Protein AF-A0A2G5WGF7-F1 (afdb_monomer)

Structure (mmCIF, N/CA/C/O backbone):
data_AF-A0A2G5WGF7-F1
#
_entry.id   AF-A0A2G5WGF7-F1
#
loop_
_atom_site.group_PDB
_atom_site.id
_atom_site.type_symbol
_atom_site.label_atom_id
_atom_site.label_alt_id
_atom_site.label_comp_id
_atom_site.label_asym_id
_atom_site.label_entity_id
_atom_site.label_seq_id
_atom_site.pdbx_PDB_ins_code
_atom_site.Cartn_x
_atom_site.Cartn_y
_atom_site.Cartn_z
_atom_site.occupancy
_atom_site.B_iso_or_equiv
_atom_site.auth_seq_id
_atom_site.auth_comp_id
_atom_site.auth_asym_id
_atom_site.auth_atom_id
_atom_site.pdbx_PDB_model_num
ATOM 1 N N . MET A 1 1 ? 39.981 1.009 -89.242 1.00 52.66 1 MET A N 1
ATOM 2 C CA . MET A 1 1 ? 40.708 2.135 -89.862 1.00 52.66 1 MET A CA 1
ATOM 3 C C . MET A 1 1 ? 40.370 2.122 -91.343 1.00 52.66 1 MET A C 1
ATOM 5 O O . MET A 1 1 ? 40.591 1.100 -91.981 1.00 52.66 1 MET A O 1
ATOM 9 N N . ASP A 1 2 ? 39.717 3.169 -91.848 1.00 55.53 2 ASP A N 1
ATOM 10 C CA . ASP A 1 2 ? 39.151 3.182 -93.203 1.00 55.53 2 ASP A CA 1
ATOM 11 C C . ASP A 1 2 ? 40.228 3.125 -94.291 1.00 55.53 2 ASP A C 1
ATOM 13 O O . ASP A 1 2 ? 41.246 3.813 -94.205 1.00 55.53 2 ASP A O 1
ATOM 17 N N . LYS A 1 3 ? 39.977 2.358 -95.364 1.00 57.62 3 LYS A N 1
ATOM 18 C CA . LYS A 1 3 ? 40.900 2.225 -96.513 1.00 57.62 3 LYS A CA 1
ATOM 19 C C . LYS A 1 3 ? 41.267 3.578 -97.136 1.00 57.62 3 LYS A C 1
ATOM 21 O O . LYS A 1 3 ? 42.377 3.738 -97.632 1.00 57.62 3 LYS A O 1
ATOM 26 N N . LYS A 1 4 ? 40.361 4.561 -97.062 1.00 59.62 4 LYS A N 1
ATOM 27 C CA . LYS A 1 4 ? 40.617 5.941 -97.498 1.00 59.62 4 LYS A CA 1
ATOM 28 C C . LYS A 1 4 ? 41.664 6.633 -96.626 1.00 59.62 4 LYS A C 1
ATOM 30 O O . LYS A 1 4 ? 42.581 7.219 -97.175 1.00 59.62 4 LYS A O 1
ATOM 35 N N . VAL A 1 5 ? 41.585 6.496 -95.301 1.00 65.19 5 VAL A N 1
ATOM 36 C CA . VAL A 1 5 ? 42.538 7.106 -94.355 1.00 65.19 5 VAL A CA 1
ATOM 37 C C . VAL A 1 5 ? 43.936 6.515 -94.530 1.00 65.19 5 VAL A C 1
ATOM 39 O O . VAL A 1 5 ? 44.919 7.250 -94.536 1.00 65.19 5 VAL A O 1
ATOM 42 N N . LEU A 1 6 ? 44.029 5.199 -94.751 1.00 62.75 6 LEU A N 1
ATOM 43 C CA . LEU A 1 6 ? 45.307 4.536 -95.016 1.00 62.75 6 LEU A CA 1
ATOM 44 C C . LEU A 1 6 ? 45.936 5.011 -96.339 1.00 62.75 6 LEU A C 1
ATOM 46 O O . LEU A 1 6 ? 47.138 5.260 -96.392 1.00 62.75 6 LEU A O 1
ATOM 50 N N . GLY A 1 7 ? 45.112 5.187 -97.380 1.00 70.31 7 GLY A N 1
ATOM 51 C CA . GLY A 1 7 ? 45.536 5.726 -98.673 1.00 70.31 7 GLY A CA 1
ATOM 52 C C . GLY A 1 7 ? 46.084 7.148 -98.562 1.00 70.31 7 GLY A C 1
ATOM 53 O O . GLY A 1 7 ? 47.185 7.402 -99.041 1.00 70.31 7 GLY A O 1
ATOM 54 N N . THR A 1 8 ? 45.378 8.045 -97.862 1.00 70.38 8 THR A N 1
ATOM 55 C CA . THR A 1 8 ? 45.825 9.435 -97.687 1.00 70.38 8 THR A CA 1
ATOM 56 C C . THR A 1 8 ? 47.131 9.515 -96.901 1.00 70.38 8 THR A C 1
ATOM 58 O O . THR A 1 8 ? 48.034 10.236 -97.312 1.00 70.38 8 THR A O 1
ATOM 61 N N . ILE A 1 9 ? 47.274 8.738 -95.818 1.00 71.81 9 ILE A N 1
ATOM 62 C CA . ILE A 1 9 ? 48.508 8.691 -95.013 1.00 71.81 9 ILE A CA 1
ATOM 63 C C . ILE A 1 9 ? 49.696 8.226 -95.863 1.00 71.81 9 ILE A C 1
ATOM 65 O O . ILE A 1 9 ? 50.773 8.811 -95.770 1.00 71.81 9 ILE A O 1
ATOM 69 N N . PHE A 1 10 ? 49.499 7.225 -96.727 1.00 74.75 10 PHE A N 1
ATOM 70 C CA . PHE A 1 10 ? 50.558 6.717 -97.596 1.00 74.75 10 PHE A CA 1
ATOM 71 C C . PHE A 1 10 ? 51.001 7.748 -98.643 1.00 74.75 10 PHE A C 1
ATOM 73 O O . PHE A 1 10 ? 52.198 7.983 -98.790 1.00 74.75 10 PHE A O 1
ATOM 80 N N . THR A 1 11 ? 50.067 8.428 -99.321 1.00 73.12 11 THR A N 1
ATOM 81 C CA . THR A 1 11 ? 50.409 9.520 -100.255 1.00 73.12 11 THR A CA 1
ATOM 82 C C . THR A 1 11 ? 51.098 10.689 -99.560 1.00 73.12 11 THR A C 1
ATOM 84 O O . THR A 1 11 ? 52.073 11.217 -100.086 1.00 73.12 11 THR A O 1
ATOM 87 N N . THR A 1 12 ? 50.640 11.075 -98.368 1.00 72.69 12 THR A N 1
ATOM 88 C CA . THR A 1 12 ? 51.243 12.175 -97.609 1.00 72.69 12 THR A CA 1
ATOM 89 C C . THR A 1 12 ? 52.655 11.817 -97.149 1.00 72.69 12 THR A C 1
ATOM 91 O O . THR A 1 12 ? 53.553 12.641 -97.287 1.00 72.69 12 THR A O 1
ATOM 94 N N . ALA A 1 13 ? 52.884 10.583 -96.683 1.00 72.19 13 ALA A N 1
ATOM 95 C CA . ALA A 1 13 ? 54.214 10.094 -96.325 1.00 72.19 13 ALA A CA 1
ATOM 96 C C . ALA A 1 13 ? 55.146 10.017 -97.543 1.00 72.19 13 ALA A C 1
ATOM 98 O O . ALA A 1 13 ? 56.288 10.459 -97.460 1.00 72.19 13 ALA A O 1
ATOM 99 N N . LEU A 1 14 ? 54.653 9.525 -98.686 1.00 73.94 14 LEU A N 1
ATOM 100 C CA . LEU A 1 14 ? 55.427 9.460 -99.925 1.00 73.94 14 LEU A CA 1
ATOM 101 C C . LEU A 1 14 ? 55.909 10.857 -100.333 1.00 73.94 14 LEU A C 1
ATOM 103 O O . LEU A 1 14 ? 57.105 11.052 -100.511 1.00 73.94 14 LEU A O 1
ATOM 107 N N . VAL A 1 15 ? 55.002 11.839 -100.383 1.00 74.25 15 VAL A N 1
ATOM 108 C CA . VAL A 1 15 ? 55.334 13.231 -100.719 1.00 74.25 15 VAL A CA 1
ATOM 109 C C . VAL A 1 15 ? 56.332 13.817 -99.716 1.00 74.25 15 VAL A C 1
ATOM 111 O O . VAL A 1 15 ? 57.327 14.403 -100.134 1.00 74.25 15 VAL A O 1
ATOM 114 N N . LEU A 1 16 ? 56.126 13.612 -98.411 1.00 70.69 16 LEU A N 1
ATOM 115 C CA . LEU A 1 16 ? 57.014 14.109 -97.351 1.00 70.69 16 LEU A CA 1
ATOM 116 C C . LEU A 1 16 ? 58.434 13.529 -97.403 1.00 70.69 16 LEU A C 1
ATOM 118 O O . LEU A 1 16 ? 59.368 14.217 -97.005 1.00 70.69 16 LEU A O 1
ATOM 122 N N . PHE A 1 17 ? 58.612 12.302 -97.898 1.00 69.88 17 PHE A N 1
ATOM 123 C CA . PHE A 1 17 ? 59.935 11.690 -98.057 1.00 69.88 17 PHE A CA 1
ATOM 124 C C . PHE A 1 17 ? 60.578 11.996 -99.417 1.00 69.88 17 PHE A C 1
ATOM 126 O O . PHE A 1 17 ? 61.794 12.173 -99.490 1.00 69.88 17 PHE A O 1
ATOM 133 N N . THR A 1 18 ? 59.797 12.101 -100.497 1.00 72.31 18 THR A N 1
ATOM 134 C CA . THR A 1 18 ? 60.344 12.335 -101.844 1.00 72.31 18 THR A CA 1
ATOM 135 C C . THR A 1 18 ? 60.671 13.801 -102.116 1.00 72.31 18 THR A C 1
ATOM 137 O O . THR A 1 18 ? 61.655 14.080 -102.798 1.00 72.31 18 THR A O 1
ATOM 140 N N . LEU A 1 19 ? 59.888 14.754 -101.587 1.00 71.25 19 LEU A N 1
ATOM 141 C CA . LEU A 1 19 ? 60.109 16.184 -101.851 1.00 71.25 19 LEU A CA 1
ATOM 142 C C . LEU A 1 19 ? 61.472 16.685 -101.332 1.00 71.25 19 LEU A C 1
ATOM 144 O O . LEU A 1 19 ? 62.168 17.360 -102.090 1.00 71.25 19 LEU A O 1
ATOM 148 N N . PRO A 1 20 ? 61.903 16.353 -100.095 1.00 67.88 20 PRO A N 1
ATOM 149 C CA . PRO A 1 20 ? 63.200 16.787 -99.578 1.00 67.88 20 PRO A CA 1
ATOM 150 C C . PRO A 1 20 ? 64.381 16.181 -100.341 1.00 67.88 20 PRO A C 1
ATOM 152 O O . PRO A 1 20 ? 65.375 16.869 -100.553 1.00 67.88 20 PRO A O 1
ATOM 155 N N . ALA A 1 21 ? 64.261 14.932 -100.804 1.00 69.62 21 ALA A N 1
ATOM 156 C CA . ALA A 1 21 ? 65.291 14.277 -101.611 1.00 69.62 21 ALA A CA 1
ATOM 157 C C . ALA A 1 21 ? 65.465 14.967 -102.974 1.00 69.62 21 ALA A C 1
ATOM 159 O O . ALA A 1 21 ? 66.586 15.259 -103.386 1.00 69.62 21 ALA A O 1
ATOM 160 N N . ILE A 1 22 ? 64.357 15.306 -103.641 1.00 72.31 22 ILE A N 1
ATOM 161 C CA . ILE A 1 22 ? 64.379 16.044 -104.912 1.00 72.31 22 ILE A CA 1
ATOM 162 C C . ILE A 1 22 ? 64.933 17.460 -104.703 1.00 72.31 22 ILE A C 1
ATOM 164 O O . ILE A 1 22 ? 65.790 17.902 -105.464 1.00 72.31 22 ILE A O 1
ATOM 168 N N . LEU A 1 23 ? 64.502 18.162 -103.649 1.00 66.81 23 LEU A N 1
ATOM 169 C CA . LEU A 1 23 ? 65.010 19.497 -103.320 1.00 66.81 23 LEU A CA 1
ATOM 170 C C . LEU A 1 23 ? 66.502 19.486 -102.960 1.00 66.81 23 LEU A C 1
ATOM 172 O O . LEU A 1 23 ? 67.216 20.401 -103.353 1.00 66.81 23 LEU A O 1
ATOM 176 N N . SER A 1 24 ? 66.991 18.451 -102.271 1.00 66.25 24 SER A N 1
ATOM 177 C CA . SER A 1 24 ? 68.416 18.288 -101.960 1.00 66.25 24 SER A CA 1
ATOM 178 C C . SER A 1 24 ? 69.263 18.142 -103.227 1.00 66.25 24 SER A C 1
ATOM 180 O O . SER A 1 24 ? 70.311 18.776 -103.326 1.00 66.25 24 SER A O 1
ATOM 182 N N . ILE A 1 25 ? 68.778 17.393 -104.223 1.00 69.62 25 ILE A N 1
ATOM 183 C CA . ILE A 1 25 ? 69.435 17.275 -105.532 1.00 69.62 25 ILE A CA 1
ATOM 184 C C . ILE A 1 25 ? 69.417 18.625 -106.263 1.00 69.62 25 ILE A C 1
ATOM 186 O O . ILE A 1 25 ? 70.445 19.075 -106.763 1.00 69.62 25 ILE A O 1
ATOM 190 N N . VAL A 1 26 ? 68.280 19.325 -106.282 1.00 68.94 26 VAL A N 1
ATOM 191 C CA . VAL A 1 26 ? 68.158 20.633 -106.954 1.00 68.94 26 VAL A CA 1
ATOM 192 C C . VAL A 1 26 ? 69.048 21.705 -106.305 1.00 68.94 26 VAL A C 1
ATOM 194 O O . VAL A 1 26 ? 69.608 22.539 -107.012 1.00 68.94 26 VAL A O 1
ATOM 197 N N . MET A 1 27 ? 69.250 21.654 -104.986 1.00 63.12 27 MET A N 1
ATOM 198 C CA . MET A 1 27 ? 70.129 22.574 -104.246 1.00 63.12 27 MET A CA 1
ATOM 199 C C . MET A 1 27 ? 71.624 22.385 -104.553 1.00 63.12 27 MET A C 1
ATOM 201 O O . MET A 1 27 ? 72.410 23.280 -104.257 1.00 63.12 27 MET A O 1
ATOM 205 N N . THR A 1 28 ? 72.033 21.265 -105.166 1.00 64.12 28 THR A N 1
ATOM 206 C CA . THR A 1 28 ? 73.423 21.069 -105.634 1.00 64.12 28 THR A CA 1
ATOM 207 C C . THR A 1 28 ? 73.716 21.697 -107.003 1.00 64.12 28 THR A C 1
ATOM 209 O O . THR A 1 28 ? 74.852 21.647 -107.470 1.00 64.12 28 THR A O 1
ATOM 212 N N . ILE A 1 29 ? 72.720 22.319 -107.648 1.00 69.31 29 ILE A N 1
ATOM 213 C CA . ILE A 1 29 ? 72.879 23.028 -108.924 1.00 69.31 29 ILE A CA 1
ATOM 214 C C . ILE A 1 29 ? 73.366 24.465 -108.657 1.00 69.31 29 ILE A C 1
ATOM 216 O O . ILE A 1 29 ? 72.771 25.196 -107.866 1.00 69.31 29 ILE A O 1
ATOM 220 N N . ASP A 1 30 ? 74.415 24.887 -109.374 1.00 57.00 30 ASP A N 1
ATOM 221 C CA . ASP A 1 30 ? 75.235 26.105 -109.164 1.00 57.00 30 ASP A CA 1
ATOM 222 C C . ASP A 1 30 ? 74.450 27.440 -109.099 1.00 57.00 30 ASP A C 1
ATOM 224 O O . ASP A 1 30 ? 74.905 28.447 -108.560 1.00 57.00 30 ASP A O 1
ATOM 228 N N . ILE A 1 31 ? 73.208 27.442 -109.591 1.00 59.53 31 ILE A N 1
ATOM 229 C CA . ILE A 1 31 ? 72.277 28.582 -109.556 1.00 59.53 31 ILE A CA 1
ATOM 230 C C . ILE A 1 31 ? 71.865 28.925 -108.107 1.00 59.53 31 ILE A C 1
ATOM 232 O O . ILE A 1 31 ? 71.527 30.071 -107.809 1.00 59.53 31 ILE A O 1
ATOM 236 N N . PHE A 1 32 ? 71.945 27.958 -107.187 1.00 55.12 32 PHE A N 1
ATOM 237 C CA . PHE A 1 32 ? 71.648 28.124 -105.761 1.00 55.12 32 PHE A CA 1
ATOM 238 C C . PHE A 1 32 ? 72.898 28.285 -104.880 1.00 55.12 32 PHE A C 1
ATOM 240 O O . PHE A 1 32 ? 72.766 28.376 -103.662 1.00 55.12 32 PHE A O 1
ATOM 247 N N . GLY A 1 33 ? 74.096 28.440 -105.461 1.00 55.09 33 GLY A N 1
ATOM 248 C CA . GLY A 1 33 ? 75.355 28.643 -104.720 1.00 55.09 33 GLY A CA 1
ATOM 249 C C . GLY A 1 33 ? 75.423 29.919 -103.858 1.00 55.09 33 GLY A C 1
ATOM 250 O O . GLY A 1 33 ? 76.376 30.110 -103.108 1.00 55.09 33 GLY A O 1
ATOM 251 N N . LYS A 1 34 ? 74.411 30.798 -103.936 1.00 54.81 34 LYS A N 1
ATOM 252 C CA . LYS A 1 34 ? 74.232 31.985 -103.074 1.00 54.81 34 LYS A CA 1
ATOM 253 C C . LYS A 1 34 ? 73.174 31.816 -101.974 1.00 54.81 34 LYS A C 1
ATOM 255 O O . LYS A 1 34 ? 72.923 32.769 -101.236 1.00 54.81 34 LYS A O 1
ATOM 260 N N . ALA A 1 35 ? 72.530 30.656 -101.858 1.00 58.81 35 ALA A N 1
ATOM 261 C CA . ALA A 1 35 ? 71.594 30.400 -100.771 1.00 58.81 35 ALA A CA 1
ATOM 262 C C . ALA A 1 35 ? 72.370 30.246 -99.449 1.00 58.81 35 ALA A C 1
ATOM 264 O O . ALA A 1 35 ? 73.288 29.435 -99.347 1.00 58.81 35 ALA A O 1
ATOM 265 N N . LEU A 1 36 ? 72.028 31.045 -98.431 1.00 54.66 36 LEU A N 1
ATOM 266 C CA . LEU A 1 36 ? 72.630 30.940 -97.099 1.00 54.66 36 LEU A CA 1
ATOM 267 C C . LEU A 1 36 ? 72.155 29.652 -96.406 1.00 54.66 36 LEU A C 1
ATOM 269 O O . LEU A 1 36 ? 71.141 29.648 -95.713 1.00 54.66 36 LEU A O 1
ATOM 273 N N . GLY A 1 37 ? 72.893 28.559 -96.593 1.00 59.47 37 GLY A N 1
ATOM 274 C CA . GLY A 1 37 ? 72.708 27.305 -95.860 1.00 59.47 37 GLY A CA 1
ATOM 275 C C . GLY A 1 37 ? 73.377 26.122 -96.558 1.00 59.47 37 GLY A C 1
ATOM 276 O O . GLY A 1 37 ? 73.251 25.968 -97.768 1.00 59.47 37 GLY A O 1
ATOM 277 N N . SER A 1 38 ? 74.096 25.277 -95.811 1.00 62.09 38 SER A N 1
ATOM 278 C CA . SER A 1 38 ? 74.654 24.032 -96.354 1.00 62.09 38 SER A CA 1
ATOM 279 C C . SER A 1 38 ? 73.545 23.002 -96.605 1.00 62.09 38 SER A C 1
ATOM 281 O O . SER A 1 38 ? 72.537 22.975 -95.893 1.00 62.09 38 SER A O 1
ATOM 283 N N . ALA A 1 39 ? 73.739 22.120 -97.590 1.00 61.88 39 ALA A N 1
ATOM 284 C CA . ALA A 1 39 ? 72.816 21.015 -97.874 1.00 61.88 39 ALA A CA 1
ATOM 285 C C . ALA A 1 39 ? 72.533 20.149 -96.624 1.00 61.88 39 ALA A C 1
ATOM 287 O O . ALA A 1 39 ? 71.393 19.734 -96.402 1.00 61.88 39 ALA A O 1
ATOM 288 N N . ASP A 1 40 ? 73.535 19.976 -95.755 1.00 63.31 40 ASP A N 1
ATOM 289 C CA . ASP A 1 40 ? 73.413 19.273 -94.470 1.00 63.31 40 ASP A CA 1
ATOM 290 C C . ASP A 1 40 ? 72.462 19.974 -93.487 1.00 63.31 40 ASP A C 1
ATOM 292 O O . ASP A 1 40 ? 71.719 19.315 -92.754 1.00 63.31 40 ASP A O 1
ATOM 296 N N . GLY A 1 41 ? 72.427 21.311 -93.487 1.00 68.00 41 GLY A N 1
ATOM 297 C CA . GLY A 1 41 ? 71.496 22.092 -92.670 1.00 68.00 41 GLY A CA 1
ATOM 298 C C . GLY A 1 41 ? 70.041 21.912 -93.111 1.00 68.00 41 GLY A C 1
ATOM 299 O O . GLY A 1 41 ? 69.142 21.817 -92.275 1.00 68.00 41 GLY A O 1
ATOM 300 N N . TRP A 1 42 ? 69.806 21.783 -94.419 1.00 68.25 42 TRP A N 1
ATOM 301 C CA . TRP A 1 42 ? 68.471 21.551 -94.975 1.00 68.25 42 TRP A CA 1
ATOM 302 C C . TRP A 1 42 ? 67.955 20.137 -94.693 1.00 68.25 42 TRP A C 1
ATOM 304 O O . TRP A 1 42 ? 66.802 19.956 -94.299 1.00 68.25 42 TRP A O 1
ATOM 314 N N . LEU A 1 43 ? 68.815 19.126 -94.838 1.00 67.12 43 LEU A N 1
ATOM 315 C CA . LEU A 1 43 ? 68.463 17.747 -94.501 1.00 67.12 43 LEU A CA 1
ATOM 316 C C . LEU A 1 43 ? 68.189 17.598 -92.996 1.00 67.12 43 LEU A C 1
ATOM 318 O O . LEU A 1 43 ? 67.231 16.931 -92.606 1.00 67.12 43 LEU A O 1
ATOM 322 N N . SER A 1 44 ? 68.963 18.294 -92.159 1.00 69.00 44 SER A N 1
ATOM 323 C CA . SER A 1 44 ? 68.735 18.367 -90.711 1.00 69.00 44 SER A CA 1
ATOM 324 C C . SER A 1 44 ? 67.402 19.042 -90.362 1.00 69.00 44 SER A C 1
ATOM 326 O O . SER A 1 44 ? 66.690 18.566 -89.478 1.00 69.00 44 SER A O 1
ATOM 328 N N . TYR A 1 45 ? 67.014 20.101 -91.084 1.00 72.69 45 TYR A N 1
ATOM 329 C CA . TYR A 1 45 ? 65.717 20.768 -90.920 1.00 72.69 45 TYR A CA 1
ATOM 330 C C . TYR A 1 45 ? 64.536 19.821 -91.208 1.00 72.69 45 TYR A C 1
ATOM 332 O O . TYR A 1 45 ? 63.632 19.686 -90.381 1.00 72.69 45 TYR A O 1
ATOM 340 N N . TRP A 1 46 ? 64.564 19.097 -92.334 1.00 73.38 46 TRP A N 1
ATOM 341 C CA . TRP A 1 46 ? 63.503 18.143 -92.689 1.00 73.38 46 TRP A CA 1
ATOM 342 C C . TRP A 1 46 ? 63.512 16.875 -91.837 1.00 73.38 46 TRP A C 1
ATOM 344 O O . TRP A 1 46 ? 62.444 16.381 -91.481 1.00 73.38 46 TRP A O 1
ATOM 354 N N . GLY A 1 47 ? 64.691 16.373 -91.464 1.00 73.06 47 GLY A N 1
ATOM 355 C CA . GLY A 1 47 ? 64.830 15.273 -90.510 1.00 73.06 47 GLY A CA 1
ATOM 356 C C . GLY A 1 47 ? 64.231 15.627 -89.147 1.00 73.06 47 GLY A C 1
ATOM 357 O O . GLY A 1 47 ? 63.514 14.815 -88.564 1.00 73.06 47 GLY A O 1
ATOM 358 N N . GLY A 1 48 ? 64.432 16.866 -88.686 1.00 77.75 48 GLY A N 1
ATOM 359 C CA . GLY A 1 48 ? 63.784 17.401 -87.488 1.00 77.75 48 GLY A CA 1
ATOM 360 C C . GLY A 1 48 ? 62.260 17.481 -87.620 1.00 77.75 48 GLY A C 1
ATOM 361 O O . GLY A 1 48 ? 61.545 17.051 -86.716 1.00 77.75 48 GLY A O 1
ATOM 362 N N . TYR A 1 49 ? 61.748 17.959 -88.759 1.00 77.19 49 TYR A N 1
ATOM 363 C CA . TYR A 1 49 ? 60.305 18.059 -89.008 1.00 77.19 49 TYR A CA 1
ATOM 364 C C . TYR A 1 49 ? 59.621 16.682 -89.091 1.00 77.19 49 TYR A C 1
ATOM 366 O O . TYR A 1 49 ? 58.599 16.450 -88.443 1.00 77.19 49 TYR A O 1
ATOM 374 N N . LEU A 1 50 ? 60.212 15.733 -89.826 1.00 76.25 50 LEU A N 1
ATOM 375 C CA . LEU A 1 50 ? 59.731 14.350 -89.912 1.00 76.25 50 LEU A CA 1
ATOM 376 C C . LEU A 1 50 ? 59.807 13.640 -88.558 1.00 76.25 50 LEU A C 1
ATOM 378 O O . LEU A 1 50 ? 58.842 12.991 -88.151 1.00 76.25 50 LEU A O 1
ATOM 382 N N . GLY A 1 51 ? 60.917 13.806 -87.834 1.00 77.50 51 GLY A N 1
ATOM 383 C CA . GLY A 1 51 ? 61.078 13.287 -86.478 1.00 77.50 51 GLY A CA 1
ATOM 384 C C . GLY A 1 51 ? 60.013 13.826 -85.522 1.00 77.50 51 GLY A C 1
ATOM 385 O O . GLY A 1 51 ? 59.438 13.056 -84.753 1.00 77.50 51 GLY A O 1
ATOM 386 N N . ALA A 1 52 ? 59.673 15.115 -85.620 1.00 80.38 52 ALA A N 1
ATOM 387 C CA . ALA A 1 52 ? 58.614 15.732 -84.824 1.00 80.38 52 ALA A CA 1
ATOM 388 C C . ALA A 1 52 ? 57.220 15.170 -85.155 1.00 80.38 52 ALA A C 1
ATOM 390 O O . ALA A 1 52 ? 56.451 14.887 -84.238 1.00 80.38 52 ALA A O 1
ATOM 391 N N . ILE A 1 53 ? 56.897 14.946 -86.436 1.00 78.19 53 ILE A N 1
ATOM 392 C CA . ILE A 1 53 ? 55.618 14.340 -86.850 1.00 78.19 53 ILE A CA 1
ATOM 393 C C . ILE A 1 53 ? 55.493 12.910 -86.315 1.00 78.19 53 ILE A C 1
ATOM 395 O O . ILE A 1 53 ? 54.461 12.550 -85.746 1.00 78.19 53 ILE A O 1
ATOM 399 N N . VAL A 1 54 ? 56.541 12.097 -86.472 1.00 77.69 54 VAL A N 1
ATOM 400 C CA . VAL A 1 54 ? 56.558 10.715 -85.971 1.00 77.69 54 VAL A CA 1
ATOM 401 C C . VAL A 1 54 ? 56.477 10.694 -84.443 1.00 77.69 54 VAL A C 1
ATOM 403 O O . VAL A 1 54 ? 55.712 9.907 -83.884 1.00 77.69 54 VAL A O 1
ATOM 406 N N . GLY A 1 55 ? 57.194 11.595 -83.766 1.00 80.75 55 GLY A N 1
ATOM 407 C CA . GLY A 1 55 ? 57.126 11.763 -82.314 1.00 80.75 55 GLY A CA 1
ATOM 408 C C . GLY A 1 55 ? 55.720 12.125 -81.832 1.00 80.75 55 GLY A C 1
ATOM 409 O O . GLY A 1 55 ? 55.204 11.499 -80.908 1.00 80.75 55 GLY A O 1
ATOM 410 N N . LEU A 1 56 ? 55.054 13.069 -82.501 1.00 83.44 56 LEU A N 1
ATOM 411 C CA . LEU A 1 56 ? 53.681 13.468 -82.185 1.00 83.44 56 LEU A CA 1
ATOM 412 C C . LEU A 1 56 ? 52.692 12.320 -82.422 1.00 83.44 56 LEU A C 1
ATOM 414 O O . LEU A 1 56 ? 51.823 12.081 -81.584 1.00 83.44 56 LEU A O 1
ATOM 418 N N . ALA A 1 57 ? 52.849 11.560 -83.509 1.00 79.75 57 ALA A N 1
ATOM 419 C CA . ALA A 1 57 ? 52.024 10.386 -83.785 1.00 79.75 57 ALA A CA 1
ATOM 420 C C . ALA A 1 57 ? 52.198 9.291 -82.718 1.00 79.75 57 ALA A C 1
ATOM 422 O O . ALA A 1 57 ? 51.208 8.726 -82.251 1.00 79.75 57 ALA A O 1
ATOM 423 N N . ALA A 1 58 ? 53.433 9.023 -82.282 1.00 82.56 58 ALA A N 1
ATOM 424 C CA . ALA A 1 58 ? 53.708 8.069 -81.211 1.00 82.56 58 ALA A CA 1
ATOM 425 C C . ALA A 1 58 ? 53.067 8.509 -79.884 1.00 82.56 58 ALA A C 1
ATOM 427 O O . ALA A 1 58 ? 52.397 7.702 -79.240 1.00 82.56 58 ALA A O 1
ATOM 428 N N . ILE A 1 59 ? 53.198 9.791 -79.516 1.00 87.12 59 ILE A N 1
ATOM 429 C CA . ILE A 1 59 ? 52.547 10.373 -78.330 1.00 87.12 59 ILE A CA 1
ATOM 430 C C . ILE A 1 59 ? 51.023 10.262 -78.437 1.00 87.12 59 ILE A C 1
ATOM 432 O O . ILE A 1 59 ? 50.373 9.883 -77.467 1.00 87.12 59 ILE A O 1
ATOM 436 N N . ALA A 1 60 ? 50.434 10.544 -79.600 1.00 81.69 60 ALA A N 1
ATOM 437 C CA . ALA A 1 60 ? 48.990 10.442 -79.795 1.00 81.69 60 ALA A CA 1
ATOM 438 C C . ALA A 1 60 ? 48.484 9.001 -79.598 1.00 81.69 60 ALA A C 1
ATOM 440 O O . ALA A 1 60 ? 47.487 8.784 -78.909 1.00 81.69 60 ALA A O 1
ATOM 441 N N . VAL A 1 61 ? 49.195 8.007 -80.143 1.00 85.75 61 VAL A N 1
ATOM 442 C CA . VAL A 1 61 ? 48.833 6.586 -80.002 1.00 85.75 61 VAL A CA 1
ATOM 443 C C . VAL A 1 61 ? 48.969 6.111 -78.555 1.00 85.75 61 VAL A C 1
ATOM 445 O O . VAL A 1 61 ? 48.049 5.474 -78.034 1.00 85.75 61 VAL A O 1
ATOM 448 N N . THR A 1 62 ? 50.080 6.423 -77.880 1.00 87.56 62 THR A N 1
ATOM 449 C CA . THR A 1 62 ? 50.281 6.011 -76.481 1.00 87.56 62 THR A CA 1
ATOM 450 C C . THR A 1 62 ? 49.297 6.700 -75.543 1.00 87.56 62 THR A C 1
ATOM 452 O O . THR A 1 62 ? 48.721 6.038 -74.680 1.00 87.56 62 THR A O 1
ATOM 455 N N . THR A 1 63 ? 49.021 7.986 -75.768 1.00 87.44 63 THR A N 1
ATOM 456 C CA . THR A 1 63 ? 48.015 8.749 -75.019 1.00 87.44 63 THR A CA 1
ATOM 457 C C . THR A 1 63 ? 46.627 8.136 -75.199 1.00 87.44 63 THR A C 1
ATOM 459 O O . THR A 1 63 ? 45.929 7.911 -74.215 1.00 87.44 63 THR A O 1
ATOM 462 N N . GLN A 1 64 ? 46.236 7.767 -76.424 1.00 81.50 64 GLN A N 1
ATOM 463 C CA . GLN A 1 64 ? 44.940 7.126 -76.663 1.00 81.50 64 GLN A CA 1
ATOM 464 C C . GLN A 1 64 ? 44.819 5.775 -75.945 1.00 81.50 64 GLN A C 1
ATOM 466 O O . GLN A 1 64 ? 43.774 5.468 -75.368 1.00 81.50 64 GLN A O 1
ATOM 471 N N . PHE A 1 65 ? 45.879 4.962 -75.957 1.00 86.88 65 PHE A N 1
ATOM 472 C CA . PHE A 1 65 ? 45.886 3.676 -75.260 1.00 86.88 65 PHE A CA 1
ATOM 473 C C . PHE A 1 65 ? 45.802 3.851 -73.737 1.00 86.88 65 PHE A C 1
ATOM 475 O O . PHE A 1 65 ? 45.020 3.163 -73.077 1.00 86.88 65 PHE A O 1
ATOM 482 N N . GLN A 1 66 ? 46.552 4.809 -73.183 1.00 86.12 66 GLN A N 1
ATOM 483 C CA . GLN A 1 66 ? 46.513 5.147 -71.760 1.00 86.12 66 GLN A CA 1
ATOM 484 C C . GLN A 1 66 ? 45.133 5.658 -71.335 1.00 86.12 66 GLN A C 1
ATOM 486 O O . GLN A 1 66 ? 44.595 5.157 -70.350 1.00 86.12 66 GLN A O 1
ATOM 491 N N . ILE A 1 67 ? 44.524 6.573 -72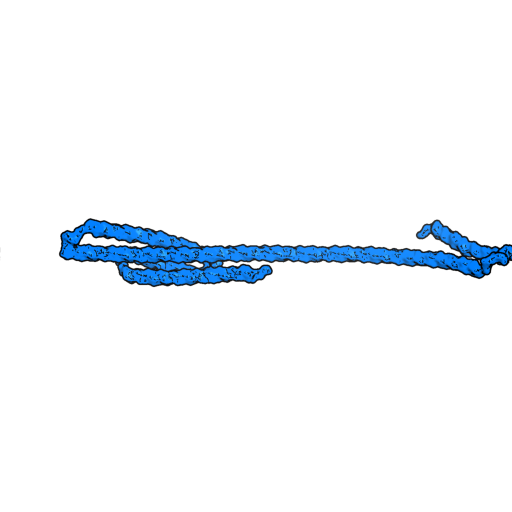.099 1.00 87.69 67 ILE A N 1
ATOM 492 C CA . ILE A 1 67 ? 43.175 7.097 -71.828 1.00 87.69 67 ILE A CA 1
ATOM 493 C C . ILE A 1 67 ? 42.142 5.970 -71.861 1.00 87.69 67 ILE A C 1
ATOM 495 O O . ILE A 1 67 ? 41.323 5.865 -70.952 1.00 87.69 67 ILE A O 1
ATOM 499 N N . ASN A 1 68 ? 42.192 5.089 -72.863 1.00 88.75 68 ASN A N 1
ATOM 500 C CA . ASN A 1 68 ? 41.249 3.973 -72.962 1.00 88.75 68 ASN A CA 1
ATOM 501 C C . ASN A 1 68 ? 41.396 2.990 -71.785 1.00 88.75 68 ASN A C 1
ATOM 503 O O . ASN A 1 68 ? 40.394 2.512 -71.248 1.00 88.75 68 ASN A O 1
ATOM 507 N N . SER A 1 69 ? 42.632 2.705 -71.362 1.00 87.94 69 SER A N 1
ATOM 508 C CA . SER A 1 69 ? 42.910 1.840 -70.209 1.00 87.94 69 SER A CA 1
ATOM 509 C C . SER A 1 69 ? 42.440 2.476 -68.894 1.00 87.94 69 SER A C 1
ATOM 511 O O . SER A 1 69 ? 41.731 1.838 -68.114 1.00 87.94 69 SER A O 1
ATOM 513 N N . GLN A 1 70 ? 42.739 3.764 -68.685 1.00 83.06 70 GLN A N 1
ATOM 514 C CA . GLN A 1 70 ? 42.273 4.528 -67.526 1.00 83.06 70 GLN A CA 1
ATOM 515 C C . GLN A 1 70 ? 40.750 4.639 -67.489 1.00 83.06 70 GLN A C 1
ATOM 517 O O . GLN A 1 70 ? 40.162 4.477 -66.428 1.00 83.06 70 GLN A O 1
ATOM 522 N N . TYR A 1 71 ? 40.093 4.850 -68.632 1.00 91.31 71 TYR A N 1
ATOM 523 C CA . TYR A 1 71 ? 38.634 4.897 -68.713 1.00 91.31 71 TYR A CA 1
ATOM 524 C C . TYR A 1 71 ? 38.001 3.575 -68.269 1.00 91.31 71 TYR A C 1
ATOM 526 O O . TYR A 1 71 ? 37.041 3.576 -67.497 1.00 91.31 71 TYR A O 1
ATOM 534 N N . LYS A 1 72 ? 38.556 2.438 -68.709 1.00 90.19 72 LYS A N 1
ATOM 535 C CA . LYS A 1 72 ? 38.076 1.116 -68.292 1.00 90.19 72 LYS A CA 1
ATOM 536 C C . LYS A 1 72 ? 38.272 0.895 -66.789 1.00 90.19 72 LYS A C 1
ATOM 538 O O . LYS A 1 72 ? 37.317 0.517 -66.116 1.00 90.19 72 LYS A O 1
ATOM 543 N N . LEU A 1 73 ? 39.465 1.188 -66.268 1.00 90.12 73 LEU A N 1
ATOM 544 C CA . LEU A 1 73 ? 39.770 1.071 -64.838 1.00 90.12 73 LEU A CA 1
ATOM 545 C C . LEU A 1 73 ? 38.882 1.985 -63.987 1.00 90.12 73 LEU A C 1
ATOM 547 O O . LEU A 1 73 ? 38.325 1.541 -62.989 1.00 90.12 73 LEU A O 1
ATOM 551 N N . HIS A 1 74 ? 38.690 3.235 -64.403 1.00 89.12 74 HIS A N 1
ATOM 552 C CA . HIS A 1 74 ? 37.845 4.197 -63.701 1.00 89.12 74 HIS A CA 1
ATOM 553 C C . HIS A 1 74 ? 36.379 3.748 -63.693 1.00 89.12 74 HIS A C 1
ATOM 555 O O . HIS A 1 74 ? 35.712 3.827 -62.666 1.00 89.12 74 HIS A O 1
ATOM 561 N N . LYS A 1 75 ? 35.881 3.190 -64.804 1.00 92.81 75 LYS A N 1
ATOM 562 C CA . LYS A 1 75 ? 34.529 2.623 -64.870 1.00 92.81 75 LYS A CA 1
ATOM 563 C C . LYS A 1 75 ? 34.354 1.422 -63.934 1.00 92.81 75 LYS A C 1
ATOM 565 O O . LYS A 1 75 ? 33.320 1.308 -63.281 1.00 92.81 75 LYS A O 1
ATOM 570 N N . GLU A 1 76 ? 35.345 0.535 -63.861 1.00 92.00 76 GLU A N 1
ATOM 571 C CA . GLU A 1 76 ? 35.337 -0.598 -62.927 1.00 92.00 76 GLU A CA 1
ATOM 572 C C . GLU A 1 76 ? 35.401 -0.129 -61.464 1.00 92.00 76 GLU A C 1
ATOM 574 O O . GLU A 1 76 ? 34.664 -0.650 -60.628 1.00 92.00 76 GLU A O 1
ATOM 579 N N . GLN A 1 77 ? 36.205 0.897 -61.164 1.00 89.56 77 GLN A N 1
ATOM 580 C CA . GLN A 1 77 ? 36.288 1.513 -59.836 1.00 89.56 77 GLN A CA 1
ATOM 581 C C . GLN A 1 77 ? 34.969 2.163 -59.413 1.00 89.56 77 GLN A C 1
ATOM 583 O O . GLN A 1 77 ? 34.517 1.907 -58.301 1.00 89.56 77 GLN A O 1
ATOM 588 N N . LEU A 1 78 ? 34.323 2.931 -60.296 1.00 88.94 78 LEU A N 1
ATOM 589 C CA . LEU A 1 78 ? 33.014 3.531 -60.022 1.00 88.94 78 LEU A CA 1
ATOM 590 C C . LEU A 1 78 ? 31.958 2.451 -59.761 1.00 88.94 78 LEU A C 1
ATOM 592 O O . LEU A 1 78 ? 31.264 2.500 -58.753 1.00 88.94 78 LEU A O 1
ATOM 596 N N . ALA A 1 79 ? 31.906 1.404 -60.591 1.00 93.44 79 ALA A N 1
ATOM 597 C CA . ALA A 1 79 ? 30.974 0.296 -60.381 1.00 93.44 79 ALA A CA 1
ATOM 598 C C . ALA A 1 79 ? 31.240 -0.471 -59.069 1.00 93.44 79 ALA A C 1
ATOM 600 O O . ALA A 1 79 ? 30.303 -0.943 -58.421 1.00 93.44 79 ALA A O 1
ATOM 601 N N . ALA A 1 80 ? 32.506 -0.623 -58.669 1.00 90.50 80 ALA A N 1
ATOM 602 C CA . ALA A 1 80 ? 32.872 -1.237 -57.395 1.00 90.50 80 ALA A CA 1
ATOM 603 C C . ALA A 1 80 ? 32.524 -0.337 -56.195 1.00 90.50 80 ALA A C 1
ATOM 605 O O . ALA A 1 80 ? 32.038 -0.842 -55.181 1.00 90.50 80 ALA A O 1
ATOM 606 N N . GLN A 1 81 ? 32.730 0.976 -56.324 1.00 90.19 81 GLN A N 1
ATOM 607 C CA . GLN A 1 81 ? 32.389 1.982 -55.320 1.00 90.19 81 GLN A CA 1
ATOM 608 C C . GLN A 1 81 ? 30.873 2.094 -55.123 1.00 90.19 81 GLN A C 1
ATOM 610 O O . GLN A 1 81 ? 30.409 2.076 -53.988 1.00 90.19 81 GLN A O 1
ATOM 615 N N . ASP A 1 82 ? 30.087 2.107 -56.199 1.00 92.75 82 ASP A N 1
ATOM 616 C CA . ASP A 1 82 ? 28.623 2.113 -56.118 1.00 92.75 82 ASP A CA 1
ATOM 617 C C . ASP A 1 82 ? 28.111 0.870 -55.381 1.00 92.75 82 ASP A C 1
ATOM 619 O O . ASP A 1 82 ? 27.286 0.959 -54.470 1.00 92.75 82 ASP A O 1
ATOM 623 N N . ARG A 1 83 ? 28.651 -0.313 -55.709 1.00 91.06 83 ARG A N 1
ATOM 624 C CA . ARG A 1 83 ? 28.291 -1.564 -55.021 1.00 91.06 83 ARG A CA 1
ATOM 625 C C . ARG A 1 83 ? 28.656 -1.541 -53.538 1.00 91.06 83 ARG A C 1
ATOM 627 O O . ARG A 1 83 ? 27.902 -2.085 -52.732 1.00 91.06 83 ARG A O 1
ATOM 634 N N . SER A 1 84 ? 29.802 -0.971 -53.163 1.00 86.88 84 SER A N 1
ATOM 635 C CA . SER A 1 84 ? 30.209 -0.887 -51.755 1.00 86.88 84 SER A CA 1
ATOM 636 C C . SER A 1 84 ? 29.382 0.143 -50.984 1.00 86.88 84 SER A C 1
ATOM 638 O O . SER A 1 84 ? 28.988 -0.134 -49.849 1.00 86.88 84 SER A O 1
ATOM 640 N N . MET A 1 85 ? 29.037 1.273 -51.607 1.00 88.31 85 MET A N 1
ATOM 641 C CA . MET A 1 85 ? 28.126 2.265 -51.039 1.00 88.31 85 MET A CA 1
ATOM 642 C C . MET A 1 85 ? 26.738 1.677 -50.791 1.00 88.31 85 MET A C 1
ATOM 644 O O . MET A 1 85 ? 26.227 1.810 -49.681 1.00 88.31 85 MET A O 1
ATOM 648 N N . ILE A 1 86 ? 26.163 0.962 -51.765 1.00 90.69 86 ILE A N 1
ATOM 649 C CA . ILE A 1 86 ? 24.851 0.311 -51.613 1.00 90.69 86 ILE A CA 1
ATOM 650 C C . ILE A 1 86 ? 24.873 -0.673 -50.440 1.00 90.69 86 ILE A C 1
ATOM 652 O O . ILE A 1 86 ? 24.040 -0.570 -49.542 1.00 90.69 86 ILE A O 1
ATOM 656 N N . LYS A 1 87 ? 25.869 -1.568 -50.382 1.00 91.81 87 LYS A N 1
ATOM 657 C CA . LYS A 1 87 ? 26.006 -2.535 -49.277 1.00 91.81 87 LYS A CA 1
ATOM 658 C C . LYS A 1 87 ? 26.164 -1.860 -47.916 1.00 91.81 87 LYS A C 1
ATOM 660 O O . LYS A 1 87 ? 25.596 -2.316 -46.928 1.00 91.81 87 LYS A O 1
ATOM 665 N N . THR A 1 88 ? 26.939 -0.779 -47.858 1.00 90.56 88 THR A N 1
ATOM 666 C CA . THR A 1 88 ? 27.156 -0.025 -46.618 1.00 90.56 88 THR A CA 1
ATOM 667 C C . THR A 1 88 ? 25.862 0.639 -46.164 1.00 90.56 88 THR A C 1
ATOM 669 O O . THR A 1 88 ? 25.507 0.539 -44.994 1.00 90.56 88 THR A O 1
ATOM 672 N N . HIS A 1 89 ? 25.124 1.255 -47.087 1.00 88.38 89 HIS A N 1
ATOM 673 C CA . HIS A 1 89 ? 23.840 1.886 -46.802 1.00 88.38 89 HIS A CA 1
ATOM 674 C C . HIS A 1 89 ? 22.784 0.865 -46.346 1.00 88.38 89 HIS A C 1
ATOM 676 O O . HIS A 1 89 ? 22.075 1.102 -45.370 1.00 88.38 89 HIS A O 1
ATOM 682 N N . GLU A 1 90 ? 22.701 -0.299 -46.997 1.00 92.56 90 GLU A N 1
ATOM 683 C CA . GLU A 1 90 ? 21.820 -1.396 -46.575 1.00 92.56 90 GLU A CA 1
ATOM 684 C C . GLU A 1 90 ? 22.172 -1.900 -45.171 1.00 92.56 90 GLU A C 1
ATOM 686 O O . GLU A 1 90 ? 21.289 -1.999 -44.318 1.00 92.56 90 GLU A O 1
ATOM 691 N N . SER A 1 91 ? 23.459 -2.136 -44.898 1.00 90.12 91 SER A N 1
ATOM 692 C CA . SER A 1 91 ? 23.931 -2.552 -43.574 1.00 90.12 91 SER A CA 1
ATOM 693 C C . SER A 1 91 ? 23.675 -1.488 -42.502 1.00 90.12 91 SER A C 1
ATOM 695 O O . SER A 1 91 ? 23.328 -1.823 -41.371 1.00 90.12 91 SER A O 1
ATOM 697 N N . GLN A 1 92 ? 23.836 -0.203 -42.823 1.00 88.50 92 GLN A N 1
ATOM 698 C CA . GLN A 1 92 ? 23.523 0.889 -41.901 1.00 88.50 92 GLN A CA 1
ATOM 699 C C . GLN A 1 92 ? 22.026 0.948 -41.609 1.00 88.50 92 GLN A C 1
ATOM 701 O O . GLN A 1 92 ? 21.641 1.086 -40.451 1.00 88.50 92 GLN A O 1
ATOM 706 N N . LYS A 1 93 ? 21.178 0.783 -42.630 1.00 91.94 93 LYS A N 1
ATOM 707 C CA . LYS A 1 93 ? 19.723 0.751 -42.465 1.00 91.94 93 LYS A CA 1
ATOM 708 C C . LYS A 1 93 ? 19.278 -0.422 -41.591 1.00 91.94 93 LYS A C 1
ATOM 710 O O . LYS A 1 93 ? 18.417 -0.229 -40.739 1.00 91.94 93 LYS A O 1
ATOM 715 N N . SER A 1 94 ? 19.860 -1.613 -41.756 1.00 90.81 94 SER A N 1
ATOM 716 C CA . SER A 1 94 ? 19.525 -2.765 -40.908 1.00 90.81 94 SER A CA 1
ATOM 717 C C . SER A 1 94 ? 19.967 -2.565 -39.458 1.00 90.81 94 SER A C 1
ATOM 719 O O . SER A 1 94 ? 19.213 -2.893 -38.548 1.00 90.81 94 SER A O 1
ATOM 721 N N . ILE A 1 95 ? 21.148 -1.977 -39.230 1.00 91.31 95 ILE A N 1
ATOM 722 C CA . ILE A 1 95 ? 21.630 -1.642 -37.879 1.00 91.31 95 ILE A CA 1
ATOM 723 C C . ILE A 1 95 ? 20.728 -0.584 -37.231 1.00 91.31 95 ILE A C 1
ATOM 725 O O . ILE A 1 95 ? 20.332 -0.739 -36.078 1.00 91.31 95 ILE A O 1
ATOM 729 N N . GLN A 1 96 ? 20.365 0.467 -37.973 1.00 89.12 96 GLN A N 1
ATOM 730 C CA . GLN A 1 96 ? 19.453 1.503 -37.489 1.00 89.12 96 GLN A CA 1
ATOM 731 C C . GLN A 1 96 ? 18.083 0.918 -37.153 1.00 89.12 96 GLN A C 1
ATOM 733 O O . GLN A 1 96 ? 17.583 1.161 -36.059 1.00 89.12 96 GLN A O 1
ATOM 738 N N . MET A 1 97 ? 17.507 0.101 -38.037 1.00 90.19 97 MET A N 1
ATOM 739 C CA . MET A 1 97 ? 16.217 -0.542 -37.787 1.00 90.19 97 MET A CA 1
ATOM 740 C C . MET A 1 97 ? 16.267 -1.418 -36.532 1.00 90.19 97 MET A C 1
ATOM 742 O O . MET A 1 97 ? 15.411 -1.275 -35.667 1.00 90.19 97 MET A O 1
ATOM 746 N N . TYR A 1 98 ? 17.305 -2.246 -36.386 1.00 92.44 98 TYR A N 1
ATOM 747 C CA . TYR A 1 98 ? 17.499 -3.064 -35.189 1.00 92.44 98 TYR A CA 1
ATOM 748 C C . TYR A 1 98 ? 17.615 -2.206 -33.918 1.00 92.44 98 TYR A C 1
ATOM 750 O O . TYR A 1 98 ? 17.007 -2.515 -32.899 1.00 92.44 98 TYR A O 1
ATOM 758 N N . SER A 1 99 ? 18.342 -1.085 -33.976 1.00 91.06 99 SER A N 1
ATOM 759 C CA . SER A 1 99 ? 18.455 -0.166 -32.836 1.00 91.06 99 SER A CA 1
ATOM 760 C C . SER A 1 99 ? 17.133 0.535 -32.491 1.00 91.06 99 SER A C 1
ATOM 762 O O . SER A 1 99 ? 16.832 0.741 -31.315 1.00 91.06 99 SER A O 1
ATOM 764 N N . ILE A 1 100 ? 16.315 0.872 -33.496 1.00 90.19 100 ILE A N 1
ATOM 765 C CA . ILE A 1 100 ? 14.985 1.471 -33.315 1.00 90.19 100 ILE A CA 1
ATOM 766 C C . ILE A 1 100 ? 14.027 0.449 -32.702 1.00 90.19 100 ILE A C 1
ATOM 768 O O . ILE A 1 100 ? 13.296 0.769 -31.768 1.00 90.19 100 ILE A O 1
ATOM 772 N N . GLU A 1 101 ? 14.042 -0.785 -33.197 1.00 92.25 101 GLU A N 1
ATOM 773 C CA . GLU A 1 101 ? 13.209 -1.864 -32.674 1.00 92.25 101 GLU A CA 1
ATOM 774 C C . GLU A 1 101 ? 13.572 -2.179 -31.219 1.00 92.25 101 GLU A C 1
ATOM 776 O O . GLU A 1 101 ? 12.697 -2.207 -30.353 1.00 92.25 101 GLU A O 1
ATOM 781 N N . GLU A 1 102 ? 14.865 -2.318 -30.918 1.00 89.88 102 GLU A N 1
ATOM 782 C CA . GLU A 1 102 ? 15.314 -2.618 -29.561 1.00 89.88 102 GLU A CA 1
ATOM 783 C C . GLU A 1 102 ? 15.046 -1.455 -28.597 1.00 89.88 102 GLU A C 1
ATOM 785 O O . GLU A 1 102 ? 14.578 -1.679 -27.481 1.00 89.88 102 GLU A O 1
ATOM 790 N N . SER A 1 103 ? 15.251 -0.203 -29.022 1.00 85.94 103 SER A N 1
ATOM 791 C CA . SER A 1 103 ? 14.900 0.965 -28.201 1.00 85.94 103 SER A CA 1
ATOM 792 C C . SER A 1 103 ? 13.392 1.087 -27.970 1.00 85.94 103 SER A C 1
ATOM 794 O O . SER A 1 103 ? 12.985 1.389 -26.849 1.00 85.94 103 SER A O 1
ATOM 796 N N . SER A 1 104 ? 12.556 0.774 -28.965 1.00 86.44 104 SER A N 1
ATOM 797 C CA . SER A 1 104 ? 11.094 0.739 -28.810 1.00 86.44 104 SER A CA 1
ATOM 798 C C . SER A 1 104 ? 10.673 -0.346 -27.818 1.00 86.44 104 SER A C 1
ATOM 800 O O . SER A 1 104 ? 9.917 -0.079 -26.887 1.00 86.44 104 SER A O 1
ATOM 802 N N . ARG A 1 105 ? 11.242 -1.552 -27.935 1.00 88.62 105 ARG A N 1
ATOM 803 C CA . ARG A 1 105 ? 10.981 -2.674 -27.022 1.00 88.62 105 ARG A CA 1
ATOM 804 C C . ARG A 1 105 ? 11.399 -2.362 -25.584 1.00 88.62 105 ARG A C 1
ATOM 806 O O . ARG A 1 105 ? 10.675 -2.691 -24.640 1.00 88.62 105 ARG A O 1
ATOM 813 N N . MET A 1 106 ? 12.557 -1.727 -25.415 1.00 86.25 106 MET A N 1
ATOM 814 C CA . MET A 1 106 ? 13.060 -1.279 -24.116 1.00 86.25 106 MET A CA 1
ATOM 815 C C . MET A 1 106 ? 12.179 -0.177 -23.523 1.00 86.25 106 MET A C 1
ATOM 817 O O . MET A 1 106 ? 11.866 -0.231 -22.334 1.00 86.25 106 MET A O 1
ATOM 821 N N . ASN A 1 107 ? 11.724 0.773 -24.343 1.00 88.81 107 ASN A N 1
ATOM 822 C CA . ASN A 1 107 ? 10.817 1.832 -23.912 1.00 88.81 107 ASN A CA 1
ATOM 823 C C . ASN A 1 107 ? 9.448 1.277 -23.491 1.00 88.81 107 ASN A C 1
ATOM 825 O O . ASN A 1 107 ? 8.958 1.613 -22.419 1.00 88.81 107 ASN A O 1
ATOM 829 N N . ASP A 1 108 ? 8.876 0.351 -24.262 1.00 91.38 108 ASP A N 1
ATOM 830 C CA . ASP A 1 108 ? 7.613 -0.308 -23.916 1.00 91.38 108 ASP A CA 1
ATOM 831 C C . ASP A 1 108 ? 7.720 -1.090 -22.606 1.00 91.38 108 ASP A C 1
ATOM 833 O O . ASP A 1 108 ? 6.804 -1.082 -21.782 1.00 91.38 108 ASP A O 1
ATOM 837 N N . LYS A 1 109 ? 8.843 -1.787 -22.396 1.00 89.50 109 LYS A N 1
ATOM 838 C CA . LYS A 1 109 ? 9.109 -2.479 -21.132 1.00 89.50 109 LYS A CA 1
ATOM 839 C C . LYS A 1 109 ? 9.190 -1.486 -19.972 1.00 89.50 109 LYS A C 1
ATOM 841 O O . LYS A 1 109 ? 8.518 -1.692 -18.967 1.00 89.50 109 LYS A O 1
ATOM 846 N N . LYS A 1 110 ? 9.945 -0.400 -20.141 1.00 87.56 110 LYS A N 1
ATOM 847 C CA . LYS A 1 110 ? 10.101 0.664 -19.142 1.00 87.56 110 LYS A CA 1
ATOM 848 C C . LYS A 1 110 ? 8.765 1.306 -18.776 1.00 87.56 110 LYS A C 1
ATOM 850 O O . LYS A 1 110 ? 8.489 1.518 -17.599 1.00 87.56 110 LYS A O 1
ATOM 855 N N . GLU A 1 111 ? 7.917 1.569 -19.765 1.00 88.19 111 GLU A N 1
ATOM 856 C CA . GLU A 1 111 ? 6.593 2.142 -19.544 1.00 88.19 111 GLU A CA 1
ATOM 857 C C . GLU A 1 111 ? 5.687 1.182 -18.764 1.00 88.19 111 GLU A C 1
ATOM 859 O O . GLU A 1 111 ? 5.037 1.593 -17.803 1.00 88.19 111 GLU A O 1
ATOM 864 N N . ARG A 1 112 ? 5.699 -0.116 -19.098 1.00 90.06 112 ARG A N 1
ATOM 865 C CA . ARG A 1 112 ? 4.969 -1.131 -18.321 1.00 90.06 112 ARG A CA 1
ATOM 866 C C . ARG A 1 112 ? 5.464 -1.222 -16.880 1.00 90.06 112 ARG A C 1
ATOM 868 O O . ARG A 1 112 ? 4.638 -1.266 -15.970 1.00 90.06 112 ARG A O 1
ATOM 875 N N . ASP A 1 113 ? 6.779 -1.218 -16.671 1.00 90.19 113 ASP A N 1
ATOM 876 C CA . ASP A 1 113 ? 7.380 -1.285 -15.335 1.00 90.19 113 ASP A CA 1
ATOM 877 C C . ASP A 1 113 ? 7.013 -0.038 -14.506 1.00 90.19 113 ASP A C 1
ATOM 879 O O . ASP A 1 113 ? 6.660 -0.152 -13.328 1.00 90.19 113 ASP A O 1
ATOM 883 N N . ARG A 1 114 ? 6.990 1.148 -15.132 1.00 89.88 114 ARG A N 1
ATOM 884 C CA . ARG A 1 114 ? 6.525 2.399 -14.512 1.00 89.88 114 ARG A CA 1
ATOM 885 C C . ARG A 1 114 ? 5.050 2.328 -14.120 1.00 89.88 114 ARG A C 1
ATOM 887 O O . ARG A 1 114 ? 4.714 2.637 -12.981 1.00 89.88 114 ARG A O 1
ATOM 894 N N . ILE A 1 115 ? 4.178 1.904 -15.038 1.00 93.06 115 ILE A N 1
ATOM 895 C CA . ILE A 1 115 ? 2.736 1.755 -14.782 1.00 93.06 115 ILE A CA 1
ATOM 896 C C . ILE A 1 115 ? 2.498 0.783 -13.625 1.00 93.06 115 ILE A C 1
ATOM 898 O O . ILE A 1 115 ? 1.723 1.081 -12.717 1.00 93.06 115 ILE A O 1
ATOM 902 N N . TYR A 1 116 ? 3.182 -0.361 -13.632 1.00 93.50 116 TYR A N 1
ATOM 903 C CA . TYR A 1 116 ? 3.062 -1.356 -12.573 1.00 93.50 116 TYR A CA 1
ATOM 904 C C . TYR A 1 116 ? 3.539 -0.818 -11.218 1.00 93.50 116 TYR A C 1
ATOM 906 O O . TYR A 1 116 ? 2.874 -1.014 -10.203 1.00 93.50 116 TYR A O 1
ATOM 914 N N . THR A 1 117 ? 4.654 -0.089 -11.198 1.00 92.75 117 THR A N 1
ATOM 915 C CA . THR A 1 117 ? 5.190 0.510 -9.969 1.00 92.75 117 THR A CA 1
ATOM 916 C C . THR A 1 117 ? 4.245 1.567 -9.401 1.00 92.75 117 THR A C 1
ATOM 918 O O . THR A 1 117 ? 3.945 1.524 -8.210 1.00 92.75 117 THR A O 1
ATOM 921 N N . ASN A 1 118 ? 3.701 2.448 -10.246 1.00 93.06 118 ASN A N 1
ATOM 922 C CA . ASN A 1 118 ? 2.695 3.433 -9.836 1.00 93.06 118 ASN A CA 1
ATOM 923 C C . ASN A 1 118 ? 1.441 2.751 -9.282 1.00 93.06 118 ASN A C 1
ATOM 925 O O . ASN A 1 118 ? 0.969 3.107 -8.210 1.00 93.06 118 ASN A O 1
ATOM 929 N N . PHE A 1 119 ? 0.957 1.702 -9.952 1.00 95.88 119 PHE A N 1
ATOM 930 C CA . PHE A 1 119 ? -0.161 0.909 -9.451 1.00 95.88 119 PHE A CA 1
ATOM 931 C C . PHE A 1 119 ? 0.106 0.370 -8.037 1.00 95.88 119 PHE A C 1
ATOM 933 O O . PHE A 1 119 ? -0.778 0.435 -7.183 1.00 95.88 119 PHE A O 1
ATOM 940 N N . LEU A 1 120 ? 1.311 -0.146 -7.767 1.00 95.69 120 LEU A N 1
ATOM 941 C CA . LEU A 1 120 ? 1.686 -0.606 -6.428 1.00 95.69 120 LEU A CA 1
ATOM 942 C C . LEU A 1 120 ? 1.786 0.550 -5.422 1.00 95.69 120 LEU A C 1
ATOM 944 O O . LEU A 1 120 ? 1.357 0.382 -4.283 1.00 95.69 120 LEU A O 1
ATOM 948 N N . MET A 1 121 ? 2.299 1.718 -5.810 1.00 95.62 121 MET A N 1
ATOM 949 C CA . MET A 1 121 ? 2.301 2.900 -4.939 1.00 95.62 121 MET A CA 1
ATOM 950 C C . MET A 1 121 ? 0.876 3.282 -4.532 1.00 95.62 121 MET A C 1
ATOM 952 O O . MET A 1 121 ? 0.591 3.317 -3.336 1.00 95.62 121 MET A O 1
ATOM 956 N N . ASP A 1 122 ? -0.041 3.404 -5.496 1.00 96.38 122 ASP A N 1
ATOM 957 C CA . ASP A 1 122 ? -1.448 3.746 -5.251 1.00 96.38 122 ASP A CA 1
ATOM 958 C C . ASP A 1 122 ? -2.123 2.752 -4.290 1.00 96.38 122 ASP A C 1
ATOM 960 O O . ASP A 1 122 ? -2.905 3.125 -3.412 1.00 96.38 122 ASP A O 1
ATOM 964 N N . LYS A 1 123 ? -1.850 1.444 -4.438 1.00 96.50 123 LYS A N 1
ATOM 965 C CA . LYS A 1 123 ? -2.406 0.438 -3.515 1.00 96.50 123 LYS A CA 1
ATOM 966 C C . LYS A 1 123 ? -1.830 0.566 -2.112 1.00 96.50 123 LYS A C 1
ATOM 968 O O . LYS A 1 123 ? -2.561 0.328 -1.153 1.00 96.50 123 LYS A O 1
ATOM 973 N N . ASN A 1 124 ? -0.552 0.906 -1.986 1.00 97.25 124 ASN A N 1
ATOM 974 C CA . ASN A 1 124 ? 0.095 1.045 -0.692 1.00 97.25 124 ASN A CA 1
ATOM 975 C C . ASN A 1 124 ? -0.316 2.343 0.021 1.00 97.25 124 ASN A C 1
ATOM 977 O O . ASN A 1 124 ? -0.513 2.333 1.232 1.00 97.25 124 ASN A O 1
ATOM 981 N N . GLU A 1 125 ? -0.498 3.441 -0.709 1.00 96.31 125 GLU A N 1
ATOM 982 C CA . GLU A 1 125 ? -1.065 4.684 -0.174 1.00 96.31 125 GLU A CA 1
ATOM 983 C C . GLU A 1 125 ? -2.487 4.456 0.342 1.00 96.31 125 GLU A C 1
ATOM 985 O O . GLU A 1 125 ? -2.777 4.770 1.495 1.00 96.31 125 GLU A O 1
ATOM 990 N N . ALA A 1 126 ? -3.324 3.755 -0.429 1.00 97.38 126 ALA A N 1
ATOM 991 C CA . ALA A 1 126 ? -4.659 3.375 0.026 1.00 97.38 126 ALA A CA 1
ATOM 992 C C . ALA A 1 126 ? -4.638 2.515 1.308 1.00 97.38 126 ALA A C 1
ATOM 994 O O . ALA A 1 126 ? -5.545 2.621 2.130 1.00 97.38 126 ALA A O 1
ATOM 995 N N . LEU A 1 127 ? -3.627 1.657 1.511 1.00 97.44 127 LEU A N 1
ATOM 996 C CA . LEU A 1 127 ? -3.471 0.925 2.778 1.00 97.44 127 LEU A CA 1
ATOM 997 C C . LEU A 1 127 ? -3.206 1.871 3.949 1.00 97.44 127 LEU A C 1
ATOM 999 O O . LEU A 1 127 ? -3.814 1.708 5.005 1.00 97.44 127 LEU A O 1
ATOM 1003 N N . ILE A 1 128 ? -2.316 2.846 3.762 1.00 97.38 128 ILE A N 1
ATOM 1004 C CA . ILE A 1 128 ? -1.978 3.841 4.785 1.00 97.38 128 ILE A CA 1
ATOM 1005 C C . ILE A 1 128 ? -3.218 4.662 5.150 1.00 97.38 128 ILE A C 1
ATOM 1007 O O . ILE A 1 128 ? -3.516 4.810 6.331 1.00 97.38 128 ILE A O 1
ATOM 1011 N N . GLU A 1 129 ? -3.975 5.131 4.158 1.00 97.62 129 GLU A N 1
ATOM 1012 C CA . GLU A 1 129 ? -5.219 5.877 4.378 1.00 97.62 129 GLU A CA 1
ATOM 1013 C C . GLU A 1 129 ? -6.240 5.070 5.188 1.00 97.62 129 GLU A C 1
ATOM 1015 O O . GLU A 1 129 ? -6.788 5.574 6.167 1.00 97.62 129 GLU A O 1
ATOM 1020 N N . ILE A 1 130 ? -6.449 3.795 4.841 1.00 98.12 130 ILE A N 1
ATOM 1021 C CA . ILE A 1 130 ? -7.376 2.920 5.574 1.00 98.12 130 ILE A CA 1
ATOM 1022 C C . ILE A 1 130 ? -6.895 2.682 7.013 1.00 98.12 130 ILE A C 1
ATOM 1024 O O . ILE A 1 130 ? -7.710 2.615 7.929 1.00 98.12 130 ILE A O 1
ATOM 1028 N N . LEU A 1 131 ? -5.586 2.547 7.244 1.00 97.62 131 LEU A N 1
ATOM 1029 C CA . LEU A 1 131 ? -5.036 2.400 8.596 1.00 97.62 131 LEU A CA 1
ATOM 1030 C C . LEU A 1 131 ? -5.227 3.671 9.437 1.00 97.62 131 LEU A C 1
ATOM 1032 O O . LEU A 1 131 ? -5.519 3.572 10.627 1.00 97.62 131 LEU A O 1
ATOM 1036 N N . ILE A 1 132 ? -5.111 4.853 8.826 1.00 96.69 132 ILE A N 1
ATOM 1037 C CA . ILE A 1 132 ? -5.412 6.132 9.484 1.00 96.69 132 ILE A CA 1
ATOM 1038 C C . ILE A 1 132 ? -6.907 6.217 9.825 1.00 96.69 132 ILE A C 1
ATOM 1040 O O . ILE A 1 132 ? -7.247 6.562 10.957 1.00 96.69 132 ILE A O 1
ATOM 1044 N N . GLU A 1 133 ? -7.791 5.852 8.888 1.00 97.94 133 GLU A N 1
ATOM 1045 C CA . GLU A 1 133 ? -9.243 5.774 9.115 1.00 97.94 133 GLU A CA 1
ATOM 1046 C C . GLU A 1 133 ? -9.565 4.829 10.282 1.00 97.94 133 GLU A C 1
ATOM 1048 O O . GLU A 1 133 ? -10.310 5.190 11.191 1.00 97.94 133 GLU A O 1
ATOM 1053 N N . LEU A 1 134 ? -8.952 3.642 10.311 1.00 97.69 134 LEU A N 1
ATOM 1054 C CA . LEU A 1 134 ? -9.117 2.680 11.400 1.00 97.69 134 LEU A CA 1
ATOM 1055 C C . LEU A 1 134 ? -8.625 3.230 12.741 1.00 97.69 134 LEU A C 1
ATOM 1057 O O . LEU A 1 134 ? -9.312 3.056 13.743 1.00 97.69 134 LEU A O 1
ATOM 1061 N N . ASN A 1 135 ? -7.478 3.915 12.782 1.00 96.44 135 ASN A N 1
ATOM 1062 C CA . ASN A 1 135 ? -6.975 4.534 14.012 1.00 96.44 135 ASN A CA 1
ATOM 1063 C C . ASN A 1 135 ? -7.954 5.583 14.559 1.00 96.44 135 ASN A C 1
ATOM 1065 O O . ASN A 1 135 ? -8.222 5.627 15.761 1.00 96.44 135 ASN A O 1
ATOM 1069 N N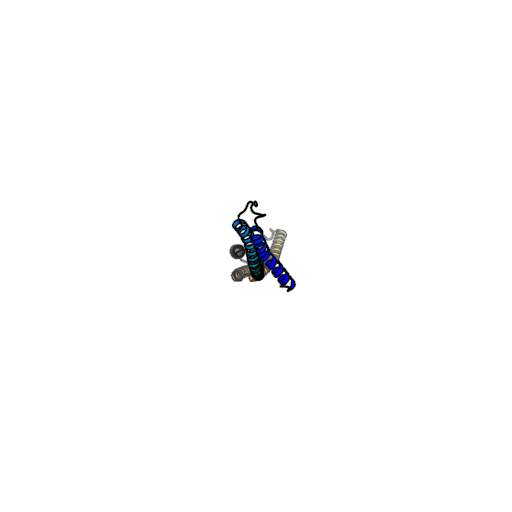 . PHE A 1 136 ? -8.498 6.412 13.666 1.00 97.44 136 PHE A N 1
ATOM 1070 C CA . PHE A 1 136 ? -9.486 7.425 14.016 1.00 97.44 136 PHE A CA 1
ATOM 1071 C C . PHE A 1 136 ? -10.758 6.780 14.579 1.00 97.44 136 PHE A C 1
ATOM 1073 O O . PHE A 1 136 ? -11.145 7.081 15.706 1.00 97.44 136 PHE A O 1
ATOM 1080 N N . LEU A 1 137 ? -11.341 5.821 13.854 1.00 97.81 137 LEU A N 1
ATOM 1081 C CA . LEU A 1 137 ? -12.551 5.117 14.286 1.00 97.81 137 LEU A CA 1
ATOM 1082 C C . LEU A 1 137 ? -12.351 4.358 15.605 1.00 97.81 137 LEU A C 1
ATOM 1084 O O . LEU A 1 137 ? -13.243 4.352 16.446 1.00 97.81 137 LEU A O 1
ATOM 1088 N N . ASN A 1 138 ? -11.185 3.739 15.816 1.00 96.44 138 ASN A N 1
ATOM 1089 C CA . ASN A 1 138 ? -10.859 3.079 17.082 1.00 96.44 138 ASN A CA 1
ATOM 1090 C C . ASN A 1 138 ? -10.779 4.089 18.232 1.00 96.44 138 ASN A C 1
ATOM 1092 O O . ASN A 1 138 ? -11.261 3.817 19.327 1.00 96.44 138 ASN A O 1
ATOM 1096 N N . THR A 1 139 ? -10.199 5.266 17.992 1.00 96.50 139 THR A N 1
ATOM 1097 C CA . THR A 1 139 ? -10.136 6.329 19.004 1.00 96.50 139 THR A CA 1
ATOM 1098 C C . THR A 1 139 ? -11.539 6.799 19.385 1.00 96.50 139 THR A C 1
ATOM 1100 O O . THR A 1 139 ? -11.845 6.919 20.572 1.00 96.50 139 THR A O 1
ATOM 1103 N N . GLU A 1 140 ? -12.413 7.012 18.398 1.00 97.25 140 GLU A N 1
ATOM 1104 C CA . GLU A 1 140 ? -13.822 7.331 18.645 1.00 97.25 140 GLU A CA 1
ATOM 1105 C C . GLU A 1 140 ? -14.538 6.206 19.405 1.00 97.25 140 GLU A C 1
ATOM 1107 O O . GLU A 1 140 ? -15.244 6.482 20.373 1.00 97.25 140 GLU A O 1
ATOM 1112 N N . HIS A 1 141 ? -14.308 4.943 19.029 1.00 97.00 141 HIS A N 1
ATOM 1113 C CA . HIS A 1 141 ? -14.871 3.779 19.719 1.00 97.00 141 HIS A CA 1
ATOM 1114 C C . HIS A 1 141 ? -14.485 3.762 21.198 1.00 97.00 141 HIS A C 1
ATOM 1116 O O . HIS A 1 141 ? -15.359 3.687 22.055 1.00 97.00 141 HIS A O 1
ATOM 1122 N N . PHE A 1 142 ? -13.198 3.909 21.521 1.00 97.38 142 PHE A N 1
ATOM 1123 C CA . PHE A 1 142 ? -12.747 3.914 22.913 1.00 97.38 142 PHE A CA 1
ATOM 1124 C C . PHE A 1 142 ? -13.266 5.114 23.707 1.00 97.38 142 PHE A C 1
ATOM 1126 O O . PHE A 1 142 ? -13.563 4.964 24.890 1.00 97.38 142 PHE A O 1
ATOM 1133 N N . ASN A 1 143 ? -13.427 6.284 23.084 1.00 96.94 143 ASN A N 1
ATOM 1134 C CA . ASN A 1 143 ? -14.063 7.427 23.741 1.00 96.94 143 ASN A CA 1
ATOM 1135 C C . ASN A 1 143 ? -15.532 7.143 24.075 1.00 96.94 143 ASN A C 1
ATOM 1137 O O . ASN A 1 143 ? -15.935 7.361 25.212 1.00 96.94 143 ASN A O 1
ATOM 1141 N N . LEU A 1 144 ? -16.296 6.558 23.146 1.00 96.12 144 LEU A N 1
ATOM 1142 C CA . LEU A 1 144 ? -17.672 6.131 23.427 1.00 96.12 144 LEU A CA 1
ATOM 1143 C C . LEU A 1 144 ? -17.739 5.096 24.554 1.00 96.12 144 LEU A C 1
ATOM 1145 O O . LEU A 1 144 ? -18.640 5.144 25.388 1.00 96.12 144 LEU A O 1
ATOM 1149 N N . LEU A 1 145 ? -16.785 4.163 24.606 1.00 95.38 145 LEU A N 1
ATOM 1150 C CA . LEU A 1 145 ? -16.717 3.178 25.685 1.00 95.38 145 LEU A CA 1
ATOM 1151 C C . LEU A 1 145 ? -16.422 3.832 27.041 1.00 95.38 145 LEU A C 1
ATOM 1153 O O . LEU A 1 145 ? -16.993 3.411 28.044 1.00 95.38 145 LEU A O 1
ATOM 1157 N N . ARG A 1 146 ? -15.570 4.864 27.088 1.00 96.19 146 ARG A N 1
ATOM 1158 C CA . ARG A 1 146 ? -15.331 5.652 28.311 1.00 96.19 146 ARG A CA 1
ATOM 1159 C C . ARG A 1 146 ? -16.601 6.372 28.754 1.00 96.19 146 ARG A C 1
ATOM 1161 O O . ARG A 1 146 ? -16.984 6.231 29.912 1.00 96.19 146 ARG A O 1
ATOM 1168 N N . ASP A 1 147 ? -17.285 7.038 27.825 1.00 95.12 147 ASP A N 1
ATOM 1169 C CA . ASP A 1 147 ? -18.557 7.712 28.097 1.00 95.12 147 ASP A CA 1
ATOM 1170 C C . ASP A 1 147 ? -19.591 6.721 28.652 1.00 95.12 147 ASP A C 1
ATOM 1172 O O . ASP A 1 147 ? -20.255 7.004 29.649 1.00 95.12 147 ASP A O 1
ATOM 1176 N N . TYR A 1 148 ? -19.684 5.520 28.068 1.00 94.00 148 TYR A N 1
ATOM 1177 C CA . TYR A 1 148 ? -20.550 4.451 28.571 1.00 94.00 148 TYR A CA 1
ATOM 1178 C C . TYR A 1 148 ? -20.251 4.109 30.035 1.00 94.00 148 TYR A C 1
ATOM 1180 O O . TYR A 1 148 ? -21.173 4.040 30.848 1.00 94.00 148 TYR A O 1
ATOM 1188 N N . VAL A 1 149 ? -18.973 3.912 30.387 1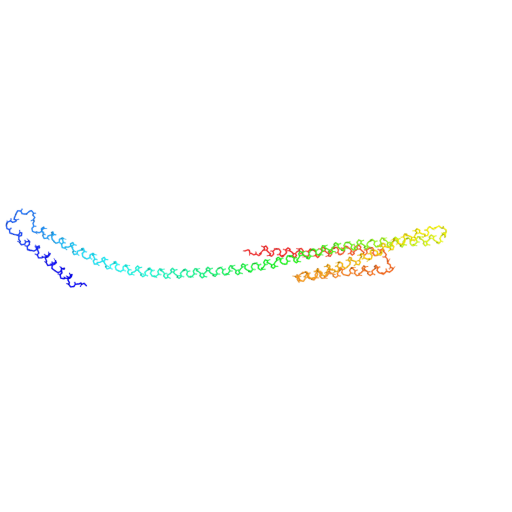.00 93.44 149 VAL A N 1
ATOM 1189 C CA . VAL A 1 149 ? -18.570 3.614 31.771 1.00 93.44 149 VAL A CA 1
ATOM 1190 C C . VAL A 1 149 ? -18.949 4.747 32.714 1.00 93.44 149 VAL A C 1
ATOM 1192 O O . VAL A 1 149 ? -19.441 4.481 33.813 1.00 93.44 149 VAL A O 1
ATOM 1195 N N . ASP A 1 150 ? -18.726 5.992 32.304 1.00 93.00 150 ASP A N 1
ATOM 1196 C CA . ASP A 1 150 ? -19.013 7.161 33.127 1.00 93.00 150 ASP A CA 1
ATOM 1197 C C . ASP A 1 150 ? -20.525 7.286 33.385 1.00 93.00 150 ASP A C 1
ATOM 1199 O O . ASP A 1 150 ? -20.942 7.406 34.542 1.00 93.00 150 ASP A O 1
ATOM 1203 N N . TYR A 1 151 ? -21.367 7.146 32.355 1.00 92.56 151 TYR A N 1
ATOM 1204 C CA . TYR A 1 151 ? -22.825 7.188 32.518 1.00 92.56 151 TYR A CA 1
ATOM 1205 C C . TYR A 1 151 ? -23.379 6.004 33.317 1.00 92.56 151 TYR A C 1
ATOM 1207 O O . TYR A 1 151 ? -24.233 6.210 34.182 1.00 92.56 151 TYR A O 1
ATOM 1215 N N . GLU A 1 152 ? -22.888 4.783 33.095 1.00 90.50 152 GLU A N 1
ATOM 1216 C CA . GLU A 1 152 ? -23.286 3.614 33.894 1.00 90.50 152 GLU A CA 1
ATOM 1217 C C . GLU A 1 152 ? -22.865 3.757 35.363 1.00 90.50 152 GLU A C 1
ATOM 1219 O O . GLU A 1 152 ? -23.641 3.442 36.267 1.00 90.50 152 GLU A O 1
ATOM 1224 N N . SER A 1 153 ? -21.677 4.308 35.629 1.00 90.19 153 SER A N 1
ATOM 1225 C CA . SER A 1 153 ? -21.209 4.566 36.997 1.00 90.19 153 SER A CA 1
ATOM 1226 C C . SER A 1 153 ? -22.125 5.550 37.723 1.00 90.19 153 SER A C 1
ATOM 1228 O O . SER A 1 153 ? -22.483 5.322 38.882 1.00 90.19 153 SER A O 1
ATOM 1230 N N . ILE A 1 154 ? -22.541 6.620 37.035 1.00 89.19 154 ILE A N 1
ATOM 1231 C CA . ILE A 1 154 ? -23.504 7.593 37.563 1.00 89.19 154 ILE A CA 1
ATOM 1232 C C . ILE A 1 154 ? -24.856 6.913 37.801 1.00 89.19 154 ILE A C 1
ATOM 1234 O O . ILE A 1 154 ? -25.411 7.054 38.889 1.00 89.19 154 ILE A O 1
ATOM 1238 N N . ARG A 1 155 ? -25.360 6.122 36.843 1.00 87.81 155 ARG A N 1
ATOM 1239 C CA . ARG A 1 155 ? -26.648 5.421 36.969 1.00 87.81 155 ARG A CA 1
ATOM 1240 C C . ARG A 1 155 ? -26.683 4.494 38.186 1.00 87.81 155 ARG A C 1
ATOM 1242 O O . ARG A 1 155 ? -27.643 4.523 38.954 1.00 87.81 155 ARG A O 1
ATOM 1249 N N . ILE A 1 156 ? -25.629 3.704 38.400 1.00 86.31 156 ILE A N 1
ATOM 1250 C CA . ILE A 1 156 ? -25.509 2.813 39.567 1.00 86.31 156 ILE A CA 1
ATOM 1251 C C . ILE A 1 156 ? -25.421 3.620 40.871 1.00 86.31 156 ILE A C 1
ATOM 1253 O O . ILE A 1 156 ? -26.041 3.246 41.870 1.00 86.31 156 ILE A O 1
ATOM 1257 N N . GLY A 1 157 ? -24.672 4.727 40.876 1.00 85.19 157 GLY A N 1
ATOM 1258 C CA . GLY A 1 157 ? -24.560 5.627 42.026 1.00 85.19 157 GLY A CA 1
ATOM 1259 C C . GLY A 1 157 ? -25.901 6.246 42.426 1.00 85.19 157 GLY A C 1
ATOM 1260 O O . GLY A 1 157 ? -26.287 6.166 43.592 1.00 85.19 157 GLY A O 1
ATOM 1261 N N . GLU A 1 158 ? -26.638 6.791 41.456 1.00 81.44 158 GLU A N 1
ATOM 1262 C CA . GLU A 1 158 ? -27.990 7.336 41.639 1.00 81.44 158 GLU A CA 1
ATOM 1263 C C . GLU A 1 158 ? -28.954 6.265 42.158 1.00 81.44 158 GLU A C 1
ATOM 1265 O O . GLU A 1 158 ? -29.662 6.487 43.139 1.00 81.44 158 GLU A O 1
ATOM 1270 N N . PHE A 1 159 ? -28.932 5.060 41.578 1.00 79.50 159 PHE A N 1
ATOM 1271 C CA . PHE A 1 159 ? -29.759 3.946 42.042 1.00 79.50 159 PHE A CA 1
ATOM 1272 C C . PHE A 1 159 ? -29.484 3.590 43.511 1.00 79.50 159 PHE A C 1
ATOM 1274 O O . PHE A 1 159 ? -30.413 3.432 44.303 1.00 79.50 159 PHE A O 1
ATOM 1281 N N . LYS A 1 160 ? -28.206 3.508 43.901 1.00 81.50 160 LYS A N 1
ATOM 1282 C CA . LYS A 1 160 ? -27.807 3.187 45.277 1.00 81.50 160 LYS A CA 1
ATOM 1283 C C . LYS A 1 160 ? -28.193 4.288 46.265 1.00 81.50 160 LYS A C 1
ATOM 1285 O O . LYS A 1 160 ? -28.652 3.975 47.361 1.00 81.50 160 LYS A O 1
ATOM 1290 N N . ASN A 1 161 ? -28.012 5.554 45.890 1.00 75.19 161 ASN A N 1
ATOM 1291 C CA . ASN A 1 161 ? -28.374 6.694 46.731 1.00 75.19 161 ASN A CA 1
ATOM 1292 C C . ASN A 1 161 ? -29.887 6.770 46.947 1.00 75.19 161 ASN A C 1
ATOM 1294 O O . ASN A 1 161 ? -30.308 6.926 48.089 1.00 75.19 161 ASN A O 1
ATOM 1298 N N . ASN A 1 162 ? -30.678 6.573 45.887 1.00 69.75 162 ASN A N 1
ATOM 1299 C CA . ASN A 1 162 ? -32.139 6.546 45.964 1.00 69.75 162 ASN A CA 1
ATOM 1300 C C . ASN A 1 162 ? -32.641 5.386 46.834 1.00 69.75 162 ASN A C 1
ATOM 1302 O O . ASN A 1 162 ? -33.523 5.574 47.660 1.00 69.75 162 ASN A O 1
ATOM 1306 N N . PHE A 1 163 ? -32.038 4.199 46.718 1.00 66.31 163 PHE A N 1
ATOM 1307 C CA . PHE A 1 163 ? -32.399 3.054 47.559 1.00 66.31 163 PHE A CA 1
ATOM 1308 C C . PHE A 1 163 ? -32.073 3.287 49.047 1.00 66.31 163 PHE A C 1
ATOM 1310 O O . PHE A 1 163 ? -32.825 2.888 49.935 1.00 66.31 163 PHE A O 1
ATOM 1317 N N . LEU A 1 164 ? -30.939 3.935 49.339 1.00 63.16 164 LEU A N 1
ATOM 1318 C CA . LEU A 1 164 ? -30.526 4.243 50.710 1.00 63.16 164 LEU A CA 1
ATOM 1319 C C . LEU A 1 164 ? -31.357 5.372 51.336 1.00 63.16 164 LEU A C 1
ATOM 1321 O O . LEU A 1 164 ? -31.646 5.298 52.528 1.00 63.16 164 LEU A O 1
ATOM 1325 N N . SER A 1 165 ? -31.752 6.395 50.572 1.00 64.06 165 SER A N 1
ATOM 1326 C CA . SER A 1 165 ? -32.618 7.473 51.069 1.00 64.06 165 SER A CA 1
ATOM 1327 C C . SER A 1 165 ? -34.036 6.977 51.364 1.00 64.06 165 SER A C 1
ATOM 1329 O O . SER A 1 165 ? -34.576 7.313 52.418 1.00 64.06 165 SER A O 1
ATOM 1331 N N . GLU A 1 166 ? -34.596 6.105 50.517 1.00 59.75 166 GLU A N 1
ATOM 1332 C CA . GLU A 1 166 ? -35.906 5.465 50.733 1.00 59.75 166 GLU A CA 1
ATOM 1333 C C . GLU A 1 166 ? -35.948 4.634 52.027 1.00 59.75 166 GLU A C 1
ATOM 1335 O O . GLU A 1 166 ? -36.960 4.608 52.728 1.00 59.75 166 GLU A O 1
ATOM 1340 N N . ALA A 1 167 ? -34.831 3.984 52.379 1.00 61.66 167 ALA A N 1
ATOM 1341 C CA . ALA A 1 167 ? -34.704 3.186 53.597 1.00 61.66 167 ALA A CA 1
ATOM 1342 C C . ALA A 1 167 ? -34.583 4.025 54.886 1.00 61.66 167 ALA A C 1
ATOM 1344 O O . ALA A 1 167 ? -34.833 3.501 55.974 1.00 61.66 167 ALA A O 1
ATOM 1345 N N . ILE A 1 168 ? -34.178 5.298 54.785 1.00 62.81 168 ILE A N 1
ATOM 1346 C CA . ILE A 1 168 ? -33.891 6.176 55.934 1.00 62.81 168 ILE A CA 1
ATOM 1347 C C . ILE A 1 168 ? -35.053 7.142 56.216 1.00 62.81 168 ILE A C 1
ATOM 1349 O O . ILE A 1 168 ? -35.389 7.338 57.385 1.00 62.81 168 ILE A O 1
ATOM 1353 N N . ASP A 1 169 ? -35.687 7.725 55.191 1.00 59.78 169 ASP A N 1
ATOM 1354 C CA . ASP A 1 169 ? -36.866 8.589 55.357 1.00 59.78 169 ASP A CA 1
ATOM 1355 C C . ASP A 1 169 ? -37.792 8.558 54.117 1.00 59.78 169 ASP A C 1
ATOM 1357 O O . ASP A 1 169 ? -37.516 9.228 53.116 1.00 59.78 169 ASP A O 1
ATOM 1361 N N . PRO A 1 170 ? -38.942 7.856 54.172 1.00 58.09 170 PRO A N 1
ATOM 1362 C CA . PRO A 1 170 ? -39.861 7.728 53.038 1.00 58.09 170 PRO A CA 1
ATOM 1363 C C . PRO A 1 170 ? -40.578 9.035 52.648 1.00 58.09 170 PRO A C 1
ATOM 1365 O O . PRO A 1 170 ? -41.333 9.046 51.676 1.00 58.09 170 PRO A O 1
ATOM 1368 N N . LYS A 1 171 ? -40.393 10.142 53.386 1.00 57.16 171 LYS A N 1
ATOM 1369 C CA . LYS A 1 171 ? -40.963 11.460 53.048 1.00 57.16 171 LYS A CA 1
ATOM 1370 C C . LYS A 1 171 ? -39.996 12.396 52.323 1.00 57.16 171 LYS A C 1
ATOM 1372 O O . LYS A 1 171 ? -40.435 13.452 51.866 1.00 57.16 171 LYS A O 1
ATOM 1377 N N . VAL A 1 172 ? -38.714 12.045 52.203 1.00 54.00 172 VAL A N 1
ATOM 1378 C CA . VAL A 1 172 ? -37.670 12.943 51.683 1.00 54.00 172 VAL A CA 1
ATOM 1379 C C . VAL A 1 172 ? -37.128 12.414 50.360 1.00 54.00 172 VAL A C 1
ATOM 1381 O O . VAL A 1 172 ? -35.974 12.024 50.241 1.00 54.00 172 VAL A O 1
ATOM 1384 N N . MET A 1 173 ? -37.962 12.434 49.322 1.00 54.12 173 MET A N 1
ATOM 1385 C CA . MET A 1 173 ? -37.451 12.528 47.957 1.00 54.12 173 MET A CA 1
ATOM 1386 C C . MET A 1 173 ? -38.497 13.123 47.024 1.00 54.12 173 MET A C 1
ATOM 1388 O O . MET A 1 173 ? -39.663 12.731 47.028 1.00 54.12 173 MET A O 1
ATOM 1392 N N . ASN A 1 174 ? -38.063 14.058 46.181 1.00 64.75 174 ASN A N 1
ATOM 1393 C CA . ASN A 1 174 ? -38.793 14.411 44.973 1.00 64.75 174 ASN A CA 1
ATOM 1394 C C . ASN A 1 174 ? -38.641 13.233 43.996 1.00 64.75 174 ASN A C 1
ATOM 1396 O O . ASN A 1 174 ? -37.790 13.256 43.111 1.00 64.75 174 ASN A O 1
ATOM 1400 N N . ASP A 1 175 ? -39.418 12.171 44.220 1.00 71.50 175 ASP A N 1
ATOM 1401 C CA . ASP A 1 175 ? -39.402 10.899 43.480 1.00 71.50 175 ASP A CA 1
ATOM 1402 C C . ASP A 1 175 ? -39.474 11.117 41.951 1.00 71.50 175 ASP A C 1
ATOM 1404 O O . ASP A 1 175 ? -38.907 10.369 41.157 1.00 71.50 175 ASP A O 1
ATOM 1408 N N . GLN A 1 176 ? -40.078 12.232 41.526 1.00 76.25 176 GLN A N 1
ATOM 1409 C CA . GLN A 1 176 ? -40.128 12.647 40.129 1.00 76.25 176 GLN A CA 1
ATOM 1410 C C . GLN A 1 176 ? -38.777 13.127 39.570 1.00 76.25 176 GLN A C 1
ATOM 1412 O O . GLN A 1 176 ? -38.461 12.839 38.420 1.00 76.25 176 GLN A O 1
ATOM 1417 N N . GLU A 1 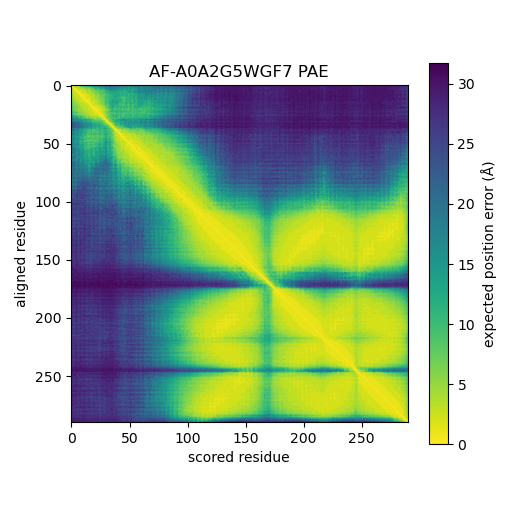177 ? -37.965 13.851 40.344 1.00 78.94 177 GLU A N 1
ATOM 1418 C CA . GLU A 1 177 ? -36.673 14.370 39.873 1.00 78.94 177 GLU A CA 1
ATOM 1419 C C . GLU A 1 177 ? -35.656 13.242 39.663 1.00 78.94 177 GLU A C 1
ATOM 1421 O O . GLU A 1 177 ? -34.970 13.211 38.642 1.00 78.94 177 GLU A O 1
ATOM 1426 N N . ALA A 1 178 ? -35.603 12.280 40.586 1.00 76.50 178 ALA A N 1
ATOM 1427 C CA . ALA A 1 178 ? -34.752 11.101 40.452 1.00 76.50 178 ALA A CA 1
ATOM 1428 C C . ALA A 1 178 ? -35.182 10.211 39.278 1.00 76.50 178 ALA A C 1
ATOM 1430 O O . ALA A 1 178 ? -34.336 9.765 38.504 1.00 76.50 178 ALA A O 1
ATOM 1431 N N . LYS A 1 179 ? -36.495 10.014 39.084 1.00 81.56 179 LYS A N 1
ATOM 1432 C CA . LYS A 1 179 ? -37.033 9.310 37.908 1.00 81.56 179 LYS A CA 1
ATOM 1433 C C . LYS A 1 179 ? -36.651 10.001 36.603 1.00 81.56 179 LYS A C 1
ATOM 1435 O O . LYS A 1 179 ? -36.199 9.327 35.682 1.00 81.56 179 LYS A O 1
ATOM 1440 N N . ASN A 1 180 ? -36.773 11.327 36.537 1.00 86.25 180 ASN A N 1
ATOM 1441 C CA . ASN A 1 180 ? -36.394 12.095 35.351 1.00 86.25 180 ASN A CA 1
ATOM 1442 C C . ASN A 1 180 ? -34.887 11.968 35.051 1.00 86.25 180 ASN A C 1
ATOM 1444 O O . ASN A 1 180 ? -34.518 11.739 33.902 1.00 86.25 180 ASN A O 1
ATOM 1448 N N . LYS A 1 181 ? -34.018 12.053 36.071 1.00 86.19 181 LYS A N 1
ATOM 1449 C CA . LYS A 1 181 ? -32.563 11.861 35.908 1.00 86.19 181 LYS A CA 1
ATOM 1450 C C . LYS A 1 181 ? -32.210 10.445 35.452 1.00 86.19 181 LYS A C 1
ATOM 1452 O O . LYS A 1 181 ? -31.372 10.283 34.571 1.00 86.19 181 LYS A O 1
ATOM 1457 N N . MET A 1 182 ? -32.865 9.426 36.010 1.00 85.38 182 MET A N 1
ATOM 1458 C CA . MET A 1 182 ? -32.646 8.033 35.608 1.00 85.38 182 MET A CA 1
ATOM 1459 C C . MET A 1 182 ? -33.038 7.810 34.142 1.00 85.38 182 MET A C 1
ATOM 1461 O O . MET A 1 182 ? -32.264 7.238 33.381 1.00 85.38 182 MET A O 1
ATOM 1465 N N . GLN A 1 183 ? -34.194 8.339 33.723 1.00 89.19 183 GLN A N 1
ATOM 1466 C CA . GLN A 1 183 ? -34.632 8.290 32.324 1.00 89.19 183 GLN A CA 1
ATOM 1467 C C . GLN A 1 183 ? -33.651 9.000 31.384 1.00 89.19 183 GLN A C 1
ATOM 1469 O O . GLN A 1 183 ? -33.372 8.497 30.299 1.00 89.19 183 GLN A O 1
ATOM 1474 N N . GLU A 1 184 ? -33.104 10.150 31.788 1.00 91.56 184 GLU A N 1
ATOM 1475 C CA . GLU A 1 184 ? -32.090 10.858 31.003 1.00 91.56 184 GLU A CA 1
ATOM 1476 C C . GLU A 1 184 ? -30.815 10.020 30.819 1.00 91.56 184 GLU A C 1
ATOM 1478 O O . GLU A 1 184 ? -30.285 9.940 29.709 1.00 91.56 184 GLU A O 1
ATOM 1483 N N . LEU A 1 185 ? -30.335 9.372 31.884 1.00 91.31 185 LEU A N 1
ATOM 1484 C CA . LEU A 1 185 ? -29.161 8.498 31.826 1.00 91.31 185 LEU A CA 1
ATOM 1485 C C . LEU A 1 185 ? -29.407 7.273 30.943 1.00 91.31 185 LEU A C 1
ATOM 1487 O O . LEU A 1 185 ? -28.553 6.945 30.122 1.00 91.31 185 LEU A O 1
ATOM 1491 N N . ASP A 1 186 ? -30.572 6.637 31.057 1.00 90.81 186 ASP A N 1
ATOM 1492 C CA . ASP A 1 186 ? -30.928 5.488 30.222 1.00 90.81 186 ASP A CA 1
ATOM 1493 C C . ASP A 1 186 ? -30.984 5.859 28.734 1.00 90.81 186 ASP A C 1
ATOM 1495 O O . ASP A 1 186 ? -30.467 5.113 27.902 1.00 90.81 186 ASP A O 1
ATOM 1499 N N . MET A 1 187 ? -31.523 7.036 28.389 1.00 94.06 187 MET A N 1
ATOM 1500 C CA . MET A 1 187 ? -31.503 7.533 27.008 1.00 94.06 187 MET A CA 1
ATOM 1501 C C . MET A 1 187 ? -30.076 7.750 26.489 1.00 94.06 187 MET A C 1
ATOM 1503 O O . MET A 1 187 ? -29.777 7.365 25.361 1.00 94.06 187 MET A O 1
ATOM 1507 N N . LYS A 1 188 ? -29.179 8.334 27.298 1.00 94.31 188 LYS A N 1
ATOM 1508 C CA . LYS A 1 188 ? -27.768 8.532 26.908 1.00 94.31 188 LYS A CA 1
ATOM 1509 C C . LYS A 1 188 ? -27.034 7.207 26.722 1.00 94.31 188 LYS A C 1
ATOM 1511 O O . LYS A 1 188 ? -26.275 7.055 25.772 1.00 94.31 188 LYS A O 1
ATOM 1516 N N . ILE A 1 189 ? -27.268 6.246 27.612 1.00 92.00 189 ILE A N 1
ATOM 1517 C CA . ILE A 1 189 ? -26.670 4.911 27.525 1.00 92.00 189 ILE A CA 1
ATOM 1518 C C . ILE A 1 189 ? -27.147 4.190 26.260 1.00 92.00 189 ILE A C 1
ATOM 1520 O O . ILE A 1 189 ? -26.346 3.530 25.600 1.00 92.00 189 ILE A O 1
ATOM 1524 N N . GLU A 1 190 ? -28.424 4.320 25.898 1.00 93.56 190 GLU A N 1
ATOM 1525 C CA . GLU A 1 190 ? -28.953 3.706 24.680 1.00 93.56 190 GLU A CA 1
ATOM 1526 C C . GLU A 1 190 ? -28.396 4.361 23.406 1.00 93.56 190 GLU A C 1
ATOM 1528 O O . GLU A 1 190 ? -27.928 3.648 22.521 1.00 93.56 190 GLU A O 1
ATOM 1533 N N . ASP A 1 191 ? -28.314 5.696 23.356 1.00 94.81 191 ASP A N 1
ATOM 1534 C CA . ASP A 1 191 ? -27.660 6.431 22.257 1.00 94.81 191 ASP A CA 1
ATOM 1535 C C . ASP A 1 191 ? -26.194 5.997 22.069 1.00 94.81 191 ASP A C 1
ATOM 1537 O O . ASP A 1 191 ? -25.727 5.799 20.944 1.00 94.81 191 ASP A O 1
ATOM 1541 N N . ILE A 1 192 ? -25.462 5.761 23.163 1.00 93.81 192 ILE A N 1
ATOM 1542 C CA . ILE A 1 192 ? -24.085 5.254 23.087 1.00 93.81 192 ILE A CA 1
ATOM 1543 C C . ILE A 1 192 ? -24.032 3.843 22.497 1.00 93.81 192 ILE A C 1
ATOM 1545 O O . ILE A 1 192 ? -23.153 3.572 21.681 1.00 93.81 192 ILE A O 1
ATOM 1549 N N . LYS A 1 193 ? -24.957 2.943 22.852 1.00 92.62 193 LYS A N 1
ATOM 1550 C CA . LYS A 1 193 ? -25.003 1.588 22.269 1.00 92.62 193 LYS A CA 1
ATOM 1551 C C . LYS A 1 193 ? -25.292 1.614 20.769 1.00 92.62 193 LYS A C 1
ATOM 1553 O O . LYS A 1 193 ? -24.709 0.827 20.017 1.00 92.62 193 LYS A O 1
ATOM 1558 N N . GLU A 1 194 ? -26.180 2.502 20.329 1.00 94.69 194 GLU A N 1
ATOM 1559 C CA . GLU A 1 194 ? -26.472 2.689 18.906 1.00 94.69 194 GLU A CA 1
ATOM 1560 C C . GLU A 1 194 ? -25.230 3.189 18.155 1.00 94.69 194 GLU A C 1
ATOM 1562 O O . GLU A 1 194 ? -24.825 2.587 17.154 1.00 94.69 194 GLU A O 1
ATOM 1567 N N . LYS A 1 195 ? -24.559 4.219 18.685 1.00 95.50 195 LYS A N 1
ATOM 1568 C CA . LYS A 1 195 ? -23.310 4.755 18.119 1.00 95.50 195 LYS A CA 1
ATOM 1569 C C . LYS A 1 195 ? -22.170 3.741 18.128 1.00 95.50 195 LYS A C 1
ATOM 1571 O O . LYS A 1 195 ? -21.418 3.660 17.158 1.00 95.50 195 LYS A O 1
ATOM 1576 N N . GLU A 1 196 ? -22.051 2.938 19.182 1.00 94.06 196 GLU A N 1
ATOM 1577 C CA . GLU A 1 196 ? -21.077 1.845 19.263 1.00 94.06 196 GLU A CA 1
ATOM 1578 C C . GLU A 1 196 ? -21.288 0.852 18.117 1.00 94.06 196 GLU A C 1
ATOM 1580 O O . GLU A 1 196 ? -20.342 0.528 17.394 1.00 94.06 196 GLU A O 1
ATOM 1585 N N . THR A 1 197 ? -22.543 0.463 17.875 1.00 94.00 197 THR A N 1
ATOM 1586 C CA . THR A 1 197 ? -22.896 -0.447 16.782 1.00 94.00 197 THR A CA 1
ATOM 1587 C C . THR A 1 197 ? -22.548 0.165 15.422 1.00 94.00 197 THR A C 1
ATOM 1589 O O . THR A 1 197 ? -22.002 -0.524 14.553 1.00 94.00 197 THR A O 1
ATOM 1592 N N . GLU A 1 198 ? -22.817 1.458 15.227 1.00 96.75 198 GLU A N 1
ATOM 1593 C CA . GLU A 1 198 ? -22.467 2.179 14.000 1.00 96.75 198 GLU A CA 1
ATOM 1594 C C . GLU A 1 198 ? -20.949 2.207 13.761 1.00 96.75 198 GLU A C 1
ATOM 1596 O O . GLU A 1 198 ? -20.482 1.847 12.674 1.00 96.75 198 GLU A O 1
ATOM 1601 N N . ILE A 1 199 ? -20.163 2.582 14.775 1.00 96.81 199 ILE A N 1
ATOM 1602 C CA . ILE A 1 199 ? -18.700 2.619 14.676 1.00 96.81 199 ILE A CA 1
ATOM 1603 C C . ILE A 1 199 ? -18.137 1.219 14.419 1.00 96.81 199 ILE A C 1
ATOM 1605 O O . ILE A 1 199 ? -17.299 1.050 13.531 1.00 96.81 199 ILE A O 1
ATOM 1609 N N . ARG A 1 200 ? -18.650 0.184 15.093 1.00 95.44 200 ARG A N 1
ATOM 1610 C CA . ARG A 1 200 ? -18.258 -1.214 14.858 1.00 95.44 200 ARG A CA 1
ATOM 1611 C C . ARG A 1 200 ? -18.493 -1.644 13.407 1.00 95.44 200 ARG A C 1
ATOM 1613 O O . ARG A 1 200 ? -17.650 -2.336 12.822 1.00 95.44 200 ARG A O 1
ATOM 1620 N N . MET A 1 201 ? -19.602 -1.221 12.793 1.00 96.44 201 MET A N 1
ATOM 1621 C CA . MET A 1 201 ? -19.864 -1.464 11.368 1.00 96.44 201 MET A CA 1
ATOM 1622 C C . MET A 1 201 ? -18.865 -0.729 10.466 1.00 96.44 201 MET A C 1
ATOM 1624 O O . MET A 1 201 ? -18.335 -1.339 9.533 1.00 96.44 201 MET A O 1
ATOM 1628 N N . LYS A 1 202 ? -18.558 0.543 10.755 1.00 98.12 202 LYS A N 1
ATOM 1629 C CA . LYS A 1 202 ? -17.555 1.324 10.006 1.00 98.12 202 LYS A CA 1
ATOM 1630 C C . LYS A 1 202 ? -16.170 0.681 10.081 1.00 98.12 202 LYS A C 1
ATOM 1632 O O . LYS A 1 202 ? -15.556 0.447 9.039 1.00 98.12 202 LYS A O 1
ATOM 1637 N N . ILE A 1 203 ? -15.724 0.295 11.278 1.00 98.00 203 ILE A N 1
ATOM 1638 C CA . ILE A 1 203 ? -14.436 -0.384 11.493 1.00 98.00 203 ILE A CA 1
ATOM 1639 C C . ILE A 1 203 ? -14.397 -1.718 10.742 1.00 98.00 203 ILE A C 1
ATOM 1641 O O . ILE A 1 203 ? -13.413 -2.024 10.067 1.00 98.00 203 ILE A O 1
ATOM 1645 N N . SER A 1 204 ? -15.477 -2.502 10.788 1.00 96.50 204 SER A N 1
ATOM 1646 C CA . SER A 1 204 ? -15.569 -3.763 10.039 1.00 96.50 204 SER A CA 1
ATOM 1647 C C . SER A 1 204 ? -15.460 -3.538 8.526 1.00 96.50 204 SER A C 1
ATOM 1649 O O . SER A 1 204 ? -14.739 -4.266 7.837 1.00 96.50 204 SER A O 1
ATOM 1651 N N . GLY A 1 205 ? -16.118 -2.496 8.007 1.00 97.81 205 GLY A N 1
ATOM 1652 C CA . GLY A 1 205 ? -16.032 -2.091 6.604 1.00 97.81 205 GLY A CA 1
ATOM 1653 C C . GLY A 1 205 ? -14.618 -1.669 6.196 1.00 97.81 205 GLY A C 1
ATOM 1654 O O . GLY A 1 205 ? -14.090 -2.166 5.198 1.00 97.81 205 GLY A O 1
ATOM 1655 N N . ALA A 1 206 ? -13.971 -0.807 6.982 1.00 98.06 206 ALA A N 1
ATOM 1656 C CA . ALA A 1 206 ? -12.592 -0.382 6.752 1.00 98.06 206 ALA A CA 1
ATOM 1657 C C . ALA A 1 206 ? -11.605 -1.563 6.846 1.00 98.06 206 ALA A C 1
ATOM 1659 O O . ALA A 1 206 ? -10.762 -1.741 5.969 1.00 98.06 206 ALA A O 1
ATOM 1660 N N . SER A 1 207 ? -11.780 -2.464 7.818 1.00 97.50 207 SER A N 1
ATOM 1661 C CA . SER A 1 207 ? -10.997 -3.701 7.946 1.00 97.50 207 SER A CA 1
ATOM 1662 C C . SER A 1 207 ? -11.141 -4.615 6.722 1.00 97.50 207 SER A C 1
ATOM 1664 O O . SER A 1 207 ? -10.161 -5.211 6.266 1.00 97.50 207 SER A O 1
ATOM 1666 N N . ALA A 1 208 ? -12.336 -4.731 6.138 1.00 96.62 208 ALA A N 1
ATOM 1667 C CA . ALA A 1 208 ? -12.537 -5.495 4.907 1.00 96.62 208 ALA A CA 1
ATOM 1668 C C . ALA A 1 208 ? -11.821 -4.852 3.704 1.00 96.62 208 ALA A C 1
ATOM 1670 O O . ALA A 1 208 ? -11.146 -5.554 2.943 1.00 96.62 208 ALA A O 1
ATOM 1671 N N . LYS A 1 209 ? -11.899 -3.520 3.564 1.00 97.44 209 LYS A N 1
ATOM 1672 C CA . LYS A 1 209 ? -11.140 -2.777 2.541 1.00 97.44 209 LYS A CA 1
ATOM 1673 C C . LYS A 1 209 ? -9.635 -2.991 2.715 1.00 97.44 209 LYS A C 1
ATOM 1675 O O . LYS A 1 209 ? -8.959 -3.297 1.734 1.00 97.44 209 LYS A O 1
ATOM 1680 N N . LEU A 1 210 ? -9.135 -2.916 3.953 1.00 97.38 210 LEU A N 1
ATOM 1681 C CA . LEU A 1 210 ? -7.725 -3.130 4.286 1.00 97.38 210 LEU A CA 1
ATOM 1682 C C . LEU A 1 210 ? -7.240 -4.491 3.777 1.00 97.38 210 LEU A C 1
ATOM 1684 O O . LEU A 1 210 ? -6.200 -4.582 3.131 1.00 97.38 210 LEU A O 1
ATOM 1688 N N . LYS A 1 211 ? -8.033 -5.548 3.993 1.00 95.81 211 LYS A N 1
ATOM 1689 C CA . LYS A 1 211 ? -7.718 -6.888 3.483 1.00 95.81 211 LYS A CA 1
ATOM 1690 C C . LYS A 1 211 ? -7.662 -6.954 1.968 1.00 95.81 211 LYS A C 1
ATOM 1692 O O . LYS A 1 211 ? -6.736 -7.538 1.421 1.00 95.81 211 LYS A O 1
ATOM 1697 N N . SER A 1 212 ? -8.660 -6.392 1.294 1.00 95.44 212 SER A N 1
ATOM 1698 C CA . SER A 1 212 ? -8.703 -6.407 -0.169 1.00 95.44 212 SER A CA 1
ATOM 1699 C C . SER A 1 212 ? -7.478 -5.712 -0.767 1.00 95.44 212 SER A C 1
ATOM 1701 O O . SER A 1 212 ? -6.899 -6.206 -1.731 1.00 95.44 212 SER A O 1
ATOM 1703 N N . LYS A 1 213 ? -7.043 -4.596 -0.172 1.00 94.31 213 LYS A N 1
ATOM 1704 C CA . LYS A 1 213 ? -5.856 -3.864 -0.625 1.00 94.31 213 LYS A CA 1
ATOM 1705 C C . LYS A 1 213 ? -4.547 -4.561 -0.250 1.00 94.31 213 LYS A C 1
ATOM 1707 O O . LYS A 1 213 ? -3.593 -4.480 -1.016 1.00 94.31 213 LYS A O 1
ATOM 1712 N N . SER A 1 214 ? -4.486 -5.283 0.869 1.00 95.19 214 SER A N 1
ATOM 1713 C CA . SER A 1 214 ? -3.248 -5.959 1.276 1.00 95.19 214 SER A CA 1
ATOM 1714 C C . SER A 1 214 ? -2.929 -7.196 0.440 1.00 95.19 214 SER A C 1
ATOM 1716 O O . SER A 1 214 ? -1.771 -7.589 0.375 1.00 95.19 214 SER A O 1
ATOM 1718 N N . MET A 1 215 ? -3.908 -7.759 -0.278 1.00 93.56 215 MET A N 1
ATOM 1719 C CA . MET A 1 215 ? -3.699 -8.882 -1.207 1.00 93.56 215 MET A CA 1
ATOM 1720 C C . MET A 1 215 ? -2.697 -8.578 -2.332 1.00 93.56 215 MET A C 1
ATOM 1722 O O . MET A 1 215 ? -2.127 -9.504 -2.901 1.00 93.56 215 MET A O 1
ATOM 1726 N N . TYR A 1 216 ? -2.459 -7.302 -2.654 1.00 93.81 216 TYR A N 1
ATOM 1727 C CA . TYR A 1 216 ? -1.447 -6.910 -3.642 1.00 93.81 216 TYR A CA 1
ATOM 1728 C C . TYR A 1 216 ? -0.007 -6.997 -3.104 1.00 93.81 216 TYR A C 1
ATOM 1730 O O . TYR A 1 216 ? 0.939 -6.893 -3.881 1.00 93.81 216 TYR A O 1
ATOM 1738 N N . PHE A 1 217 ? 0.169 -7.206 -1.794 1.00 95.19 217 PHE A N 1
ATOM 1739 C CA . PHE A 1 217 ? 1.466 -7.226 -1.120 1.00 95.19 217 PHE A CA 1
ATOM 1740 C C . PHE A 1 217 ? 1.596 -8.472 -0.246 1.00 95.19 217 PHE A C 1
ATOM 1742 O O . PHE A 1 217 ? 1.268 -8.467 0.942 1.00 95.19 217 PHE A O 1
ATOM 1749 N N . SER A 1 218 ? 2.134 -9.549 -0.819 1.00 91.31 218 SER A N 1
ATOM 1750 C CA . SER A 1 218 ? 2.347 -10.812 -0.098 1.00 91.31 218 SER A CA 1
ATOM 1751 C C . SER A 1 218 ? 3.212 -10.648 1.157 1.00 91.31 218 SER A C 1
ATOM 1753 O O . SER A 1 218 ? 3.037 -11.370 2.132 1.00 91.31 218 SER A O 1
ATOM 1755 N N . ASN A 1 219 ? 4.125 -9.674 1.155 1.00 89.88 219 ASN A N 1
ATOM 1756 C CA . ASN A 1 219 ? 5.006 -9.343 2.273 1.00 89.88 219 ASN A CA 1
ATOM 1757 C C . ASN A 1 219 ? 4.341 -8.539 3.401 1.00 89.88 219 ASN A C 1
ATOM 1759 O O . ASN A 1 219 ? 5.004 -8.285 4.398 1.00 89.88 219 ASN A O 1
ATOM 1763 N N . LEU A 1 220 ? 3.103 -8.074 3.217 1.00 93.44 220 LEU A N 1
ATOM 1764 C CA . LEU A 1 220 ? 2.327 -7.361 4.240 1.00 93.44 220 LEU A CA 1
ATOM 1765 C C . LEU A 1 220 ? 1.108 -8.162 4.697 1.00 93.44 220 LEU A C 1
ATOM 1767 O O . LEU A 1 220 ? 0.470 -7.828 5.695 1.00 93.44 220 LEU A O 1
ATOM 1771 N N . GLU A 1 221 ? 0.721 -9.181 3.931 1.00 91.38 221 GLU A N 1
ATOM 1772 C CA . GLU A 1 221 ? -0.550 -9.862 4.114 1.00 91.38 221 GLU A CA 1
ATOM 1773 C C . GLU A 1 221 ? -0.685 -10.481 5.511 1.00 91.38 221 GLU A C 1
ATOM 1775 O O . GLU A 1 221 ? -1.753 -10.381 6.120 1.00 91.38 221 GLU A O 1
ATOM 1780 N N . LEU A 1 222 ? 0.372 -11.114 6.026 1.00 92.69 222 LEU A N 1
ATOM 1781 C CA . LEU A 1 222 ? 0.338 -11.791 7.320 1.00 92.69 222 LEU A CA 1
ATOM 1782 C C . LEU A 1 222 ? 0.136 -10.794 8.466 1.00 92.69 222 LEU A C 1
ATOM 1784 O O . LEU A 1 222 ? -0.772 -10.971 9.279 1.00 92.69 222 LEU A O 1
ATOM 1788 N N . GLU A 1 223 ? 0.941 -9.739 8.504 1.00 94.25 223 GLU A N 1
ATOM 1789 C CA . GLU A 1 223 ? 0.910 -8.710 9.538 1.00 94.25 223 GLU A CA 1
ATOM 1790 C C . GLU A 1 223 ? -0.414 -7.943 9.512 1.00 94.25 223 GLU A C 1
ATOM 1792 O O . GLU A 1 223 ? -1.053 -7.778 10.551 1.00 94.25 223 GLU A O 1
A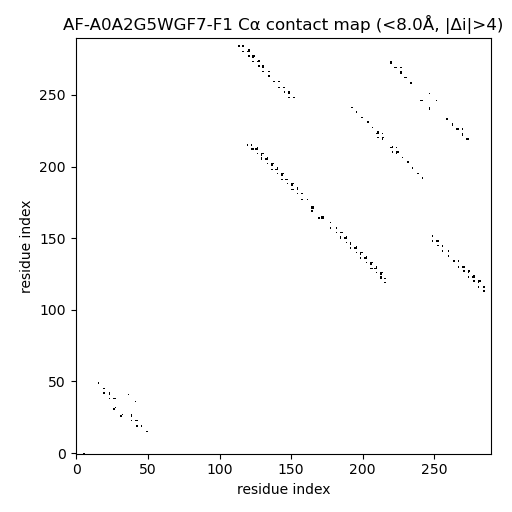TOM 1797 N N . ILE A 1 224 ? -0.897 -7.574 8.321 1.00 95.69 224 ILE A N 1
ATOM 1798 C CA . ILE A 1 224 ? -2.206 -6.932 8.165 1.00 95.69 224 ILE A CA 1
ATOM 1799 C C . ILE A 1 224 ? -3.336 -7.868 8.610 1.00 95.69 224 ILE A C 1
ATOM 1801 O O . I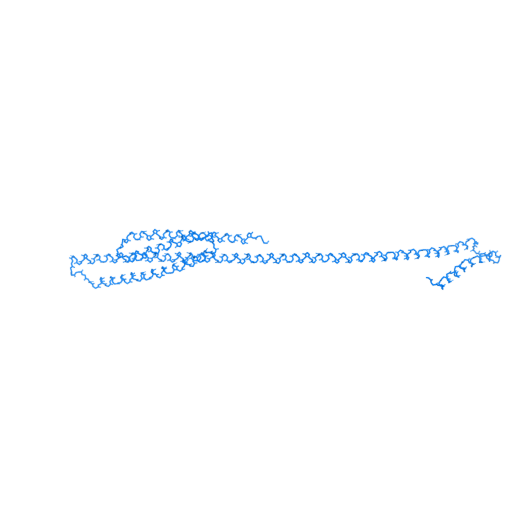LE A 1 224 ? -4.299 -7.427 9.237 1.00 95.69 224 ILE A O 1
ATOM 1805 N N . ASN A 1 225 ? -3.251 -9.169 8.325 1.00 94.62 225 ASN A N 1
ATOM 1806 C CA . ASN A 1 225 ? -4.253 -10.120 8.806 1.00 94.62 225 ASN A CA 1
ATOM 1807 C C . ASN A 1 225 ? -4.247 -10.251 10.331 1.00 94.62 225 ASN A C 1
ATOM 1809 O O . ASN A 1 225 ? -5.321 -10.409 10.910 1.00 94.62 225 ASN A O 1
ATOM 1813 N N . ASN A 1 226 ? -3.075 -10.216 10.964 1.00 95.62 226 ASN A N 1
ATOM 1814 C CA . ASN A 1 226 ? -2.960 -10.278 12.419 1.00 95.62 226 ASN A CA 1
ATOM 1815 C C . ASN A 1 226 ? -3.578 -9.029 13.059 1.00 95.62 226 ASN A C 1
ATOM 1817 O O . ASN A 1 226 ? -4.493 -9.168 13.866 1.00 95.62 226 ASN A O 1
ATOM 1821 N N . TYR A 1 227 ? -3.215 -7.836 12.579 1.00 97.06 227 TYR A N 1
ATOM 1822 C CA . TYR A 1 227 ? -3.822 -6.571 13.003 1.00 97.06 227 TYR A CA 1
ATOM 1823 C C . TYR A 1 227 ? -5.356 -6.581 12.885 1.00 97.06 227 TYR A C 1
ATOM 1825 O O . TYR A 1 227 ? -6.085 -6.231 13.811 1.00 97.06 227 TYR A O 1
ATOM 1833 N N . ARG A 1 228 ? -5.888 -7.065 11.757 1.00 97.25 228 ARG A N 1
ATOM 1834 C CA . ARG A 1 228 ? -7.343 -7.174 11.560 1.00 97.25 228 AR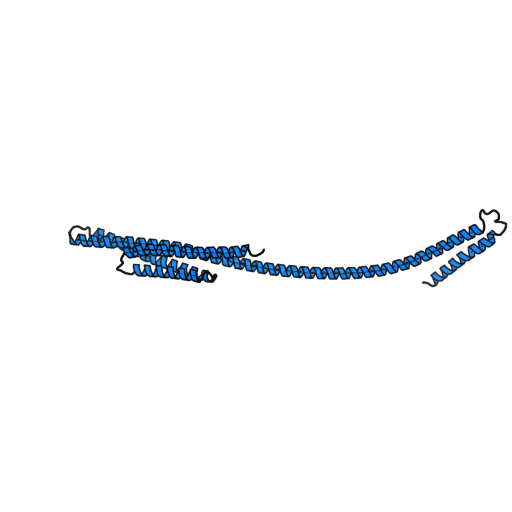G A CA 1
ATOM 1835 C C . ARG A 1 228 ? -8.017 -8.123 12.548 1.00 97.25 228 ARG A C 1
ATOM 1837 O O . ARG A 1 228 ? -9.158 -7.870 12.947 1.00 97.25 228 ARG A O 1
ATOM 1844 N N . ARG A 1 229 ? -7.359 -9.232 12.901 1.00 96.44 229 ARG A N 1
ATOM 1845 C CA . ARG A 1 229 ? -7.869 -10.170 13.912 1.00 96.44 229 ARG A CA 1
ATOM 1846 C C . ARG A 1 229 ? -7.887 -9.520 15.289 1.00 96.44 229 ARG A C 1
ATOM 1848 O O . ARG A 1 229 ? -8.876 -9.691 15.990 1.00 96.44 229 ARG A O 1
ATOM 1855 N N . GLU A 1 230 ? -6.858 -8.750 15.631 1.00 95.94 230 GLU A N 1
ATOM 1856 C CA . GLU A 1 230 ? -6.797 -7.988 16.883 1.00 95.94 230 GLU A CA 1
ATOM 1857 C C . GLU A 1 230 ? -7.944 -6.979 16.982 1.00 95.94 230 GLU A C 1
ATOM 1859 O O . GLU A 1 230 ? -8.699 -7.035 17.950 1.00 95.94 230 GLU A O 1
ATOM 1864 N N . ILE A 1 231 ? -8.166 -6.153 15.948 1.00 95.75 231 ILE A N 1
ATOM 1865 C CA . ILE A 1 231 ? -9.326 -5.243 15.891 1.00 95.75 231 ILE A CA 1
ATOM 1866 C C . ILE A 1 231 ? -10.628 -6.015 16.115 1.00 95.75 231 ILE A C 1
ATOM 1868 O O . ILE A 1 231 ? -11.4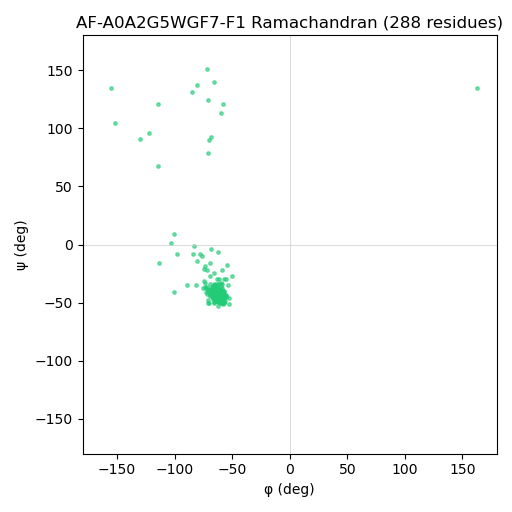54 -5.637 16.939 1.00 95.75 231 ILE A O 1
ATOM 1872 N N . SER A 1 232 ? -10.827 -7.103 15.369 1.00 95.94 232 SER A N 1
ATOM 1873 C CA . SER A 1 232 ? -12.086 -7.854 15.417 1.00 95.94 232 SER A CA 1
ATOM 1874 C C . SER A 1 232 ? -12.326 -8.464 16.800 1.00 95.94 232 SER A C 1
ATOM 1876 O O . SER A 1 232 ? -13.457 -8.465 17.280 1.00 95.94 232 SER A O 1
ATOM 1878 N N . ALA A 1 233 ? -11.266 -8.952 17.449 1.00 95.62 233 ALA A N 1
ATOM 1879 C CA . ALA A 1 233 ? -11.330 -9.486 18.802 1.00 95.62 233 ALA A CA 1
ATOM 1880 C C . ALA A 1 233 ? -11.693 -8.397 19.820 1.00 95.62 233 ALA A C 1
ATOM 1882 O O . ALA A 1 233 ? -12.569 -8.624 20.649 1.00 95.62 233 ALA A O 1
ATOM 1883 N N . VAL A 1 234 ? -11.079 -7.215 19.715 1.00 94.31 234 VAL A N 1
ATOM 1884 C CA . VAL A 1 234 ? -11.369 -6.056 20.573 1.00 94.31 234 VAL A CA 1
ATOM 1885 C C . VAL A 1 234 ? -12.828 -5.613 20.430 1.00 94.31 234 VAL A C 1
ATOM 1887 O O . VAL A 1 234 ? -13.531 -5.480 21.430 1.00 94.31 234 VAL A O 1
ATOM 1890 N N . LEU A 1 235 ? -13.317 -5.453 19.197 1.00 94.31 235 LEU A N 1
ATOM 1891 C CA . LEU A 1 235 ? -14.708 -5.066 18.937 1.00 94.31 235 LEU A CA 1
ATOM 1892 C C . LEU A 1 235 ? -15.704 -6.062 19.531 1.00 94.31 235 LEU A C 1
ATOM 1894 O O . LEU A 1 235 ? -16.686 -5.675 20.157 1.00 94.31 235 LEU A O 1
ATOM 1898 N N . GLU A 1 236 ? -15.464 -7.355 19.324 1.00 93.25 236 GLU A N 1
ATOM 1899 C CA . GLU A 1 236 ? -16.348 -8.405 19.821 1.00 93.25 236 GLU A CA 1
ATOM 1900 C C . GLU A 1 236 ? -16.317 -8.492 21.350 1.00 93.25 236 GLU A C 1
ATOM 1902 O O . GLU A 1 236 ? -17.346 -8.687 21.996 1.00 93.25 236 GLU A O 1
ATOM 1907 N N . GLU A 1 237 ? -15.142 -8.312 21.948 1.00 92.38 237 GLU A N 1
ATOM 1908 C CA . GLU A 1 237 ? -14.966 -8.299 23.392 1.00 92.38 237 GLU A CA 1
ATOM 1909 C C . GLU A 1 237 ? -15.757 -7.165 24.056 1.00 92.38 237 GLU A C 1
ATOM 1911 O O . GLU A 1 237 ? -16.505 -7.431 25.003 1.00 92.38 237 GLU A O 1
ATOM 1916 N N . PHE A 1 238 ? -15.639 -5.931 23.557 1.00 92.44 238 PHE A N 1
ATOM 1917 C CA . PHE A 1 238 ? -16.331 -4.771 24.127 1.00 92.44 238 PHE A CA 1
ATOM 1918 C C . PHE A 1 238 ? -17.840 -4.801 23.877 1.00 92.44 238 PHE A C 1
ATOM 1920 O O . PHE A 1 238 ? -18.610 -4.582 24.815 1.00 92.44 238 PHE A O 1
ATOM 1927 N N . HIS A 1 239 ? -18.275 -5.198 22.678 1.00 90.75 239 HIS A N 1
ATOM 1928 C CA . HIS A 1 239 ? -19.696 -5.390 22.368 1.00 90.75 239 HIS A CA 1
ATOM 1929 C C . HIS A 1 239 ? -20.366 -6.384 23.322 1.00 90.75 239 HIS A C 1
ATOM 1931 O O . HIS A 1 239 ? -21.448 -6.146 23.865 1.00 90.75 239 HIS A O 1
ATOM 1937 N N . ASN A 1 240 ? -19.693 -7.507 23.585 1.00 89.06 240 ASN A N 1
ATOM 1938 C CA . ASN A 1 240 ? -20.201 -8.518 24.504 1.00 89.06 240 ASN A CA 1
ATOM 1939 C C . ASN A 1 240 ? -20.201 -8.053 25.963 1.00 89.06 240 ASN A C 1
ATOM 1941 O O . ASN A 1 240 ? -21.025 -8.539 26.737 1.00 89.06 240 ASN A O 1
ATOM 1945 N N . HIS A 1 241 ? -19.314 -7.134 26.355 1.00 86.94 241 HIS A N 1
ATOM 1946 C CA . HIS A 1 241 ? -19.369 -6.527 27.687 1.00 86.94 241 HIS A CA 1
ATOM 1947 C C . HIS A 1 241 ? -20.555 -5.576 27.816 1.00 86.94 241 HIS A C 1
ATOM 1949 O O . HIS A 1 241 ? -21.320 -5.731 28.759 1.00 86.94 241 HIS A O 1
ATOM 1955 N N . ILE A 1 242 ? -20.772 -4.677 26.852 1.00 86.25 242 ILE A N 1
ATOM 1956 C CA . ILE A 1 242 ? -21.896 -3.724 26.872 1.00 86.25 242 ILE A CA 1
ATOM 1957 C C . ILE A 1 242 ? -23.254 -4.441 26.907 1.00 86.25 242 ILE A C 1
ATOM 1959 O O . ILE A 1 242 ? -24.202 -3.981 27.539 1.00 86.25 242 ILE A O 1
ATOM 1963 N N . LYS A 1 243 ? -23.361 -5.608 26.263 1.00 84.81 243 LYS A N 1
ATOM 1964 C CA . LYS A 1 243 ? -24.586 -6.422 26.302 1.00 84.81 243 LYS A CA 1
ATOM 1965 C C . LYS A 1 243 ? -24.855 -7.103 27.646 1.00 84.81 243 LYS A C 1
ATOM 1967 O O . LYS A 1 243 ? -25.994 -7.506 27.893 1.00 84.81 243 LYS A O 1
ATOM 1972 N N . LYS A 1 244 ? -23.843 -7.299 28.496 1.00 83.19 244 LYS A N 1
ATOM 1973 C CA . LYS A 1 244 ? -24.019 -7.946 29.804 1.00 83.19 244 LYS A CA 1
ATOM 1974 C C . LYS A 1 244 ? -24.573 -6.935 30.807 1.00 83.19 244 LYS A C 1
ATOM 1976 O O . LYS A 1 244 ? -24.124 -5.803 30.868 1.00 83.19 244 LYS A O 1
ATOM 1981 N N . LYS A 1 245 ? -25.550 -7.362 31.614 1.00 66.50 245 LYS A N 1
ATOM 1982 C CA . LYS A 1 245 ? -26.227 -6.499 32.602 1.00 66.50 245 LYS A CA 1
ATOM 1983 C C . LYS A 1 245 ? -25.456 -6.299 33.910 1.00 66.50 245 LYS A C 1
ATOM 1985 O O . LYS A 1 245 ? -25.824 -5.423 34.680 1.00 66.50 245 LYS A O 1
ATOM 1990 N N . ASP A 1 246 ? -24.433 -7.109 34.166 1.00 66.62 246 ASP A N 1
ATOM 1991 C CA . ASP A 1 246 ? -23.624 -7.053 35.385 1.00 66.62 246 ASP A CA 1
ATOM 1992 C C . ASP A 1 246 ? -22.164 -6.829 34.984 1.00 66.62 246 ASP A C 1
ATOM 1994 O O . ASP A 1 246 ? -21.476 -7.754 34.540 1.00 66.62 246 ASP A O 1
ATOM 1998 N N . ILE A 1 247 ? -21.743 -5.563 35.003 1.00 75.50 247 ILE A N 1
ATOM 1999 C CA . ILE A 1 247 ? -20.419 -5.133 34.552 1.00 75.50 247 ILE A CA 1
ATOM 2000 C C . ILE A 1 247 ? -19.658 -4.598 35.761 1.00 75.50 247 ILE A C 1
ATOM 2002 O O . ILE A 1 247 ? -20.055 -3.607 36.371 1.00 75.50 247 ILE A O 1
ATOM 2006 N N . ASP A 1 248 ? -18.513 -5.211 36.059 1.00 87.50 248 ASP A N 1
ATOM 2007 C CA . ASP A 1 248 ? -17.495 -4.583 36.899 1.00 87.50 248 ASP A CA 1
ATOM 2008 C C . ASP A 1 248 ? -16.892 -3.394 36.136 1.00 87.50 248 ASP A C 1
ATOM 2010 O O . ASP A 1 248 ? -15.963 -3.542 35.338 1.00 87.50 248 ASP A O 1
ATOM 2014 N N . LEU A 1 249 ? -17.462 -2.208 36.362 1.00 87.38 249 LEU A N 1
ATOM 2015 C CA . LEU A 1 249 ? -17.105 -0.979 35.652 1.00 87.38 249 LEU A CA 1
ATOM 2016 C C . LEU A 1 249 ? -15.643 -0.570 35.860 1.00 87.38 249 LEU A C 1
ATOM 2018 O O . LEU A 1 249 ? -15.039 0.015 34.962 1.00 87.38 249 LEU A O 1
ATOM 2022 N N . LYS A 1 250 ? -15.045 -0.899 37.013 1.00 88.25 250 LYS A N 1
ATOM 2023 C CA . LYS A 1 250 ? -13.648 -0.550 37.292 1.00 88.25 250 LYS A CA 1
ATOM 2024 C C . LYS A 1 250 ? -12.707 -1.388 36.431 1.00 88.25 250 LYS A C 1
ATOM 2026 O O . LYS A 1 250 ? -11.844 -0.829 35.757 1.00 88.25 250 LYS A O 1
ATOM 2031 N N . ASN A 1 251 ? -12.900 -2.705 36.434 1.00 91.19 251 ASN A N 1
ATOM 2032 C CA . ASN A 1 251 ? -12.134 -3.619 35.587 1.00 91.19 251 ASN A CA 1
ATOM 2033 C C . ASN A 1 251 ? -12.363 -3.304 34.102 1.00 91.19 251 ASN A C 1
ATOM 2035 O O . ASN A 1 251 ? -11.424 -3.247 33.310 1.00 91.19 251 ASN A O 1
ATOM 2039 N N . PHE A 1 252 ? -13.607 -2.995 33.735 1.00 92.12 252 PHE A N 1
ATOM 2040 C CA . PHE A 1 252 ? -13.949 -2.625 32.371 1.00 92.12 252 PHE A CA 1
ATOM 2041 C C . PHE A 1 252 ? -13.211 -1.364 31.898 1.00 92.12 252 PHE A C 1
ATOM 2043 O O . PHE A 1 252 ? -12.656 -1.367 30.801 1.00 92.12 252 PHE A O 1
ATOM 2050 N N . ARG A 1 253 ? -13.113 -0.325 32.739 1.00 94.12 253 ARG A N 1
ATOM 2051 C CA . ARG A 1 253 ? -12.351 0.892 32.421 1.00 94.12 253 ARG A CA 1
ATOM 2052 C C . ARG A 1 253 ? -10.861 0.629 32.236 1.00 94.12 253 ARG A C 1
ATOM 2054 O O . ARG A 1 253 ? -10.279 1.085 31.260 1.00 94.12 253 ARG A O 1
ATOM 2061 N N . GLU A 1 254 ? -10.246 -0.118 33.149 1.00 94.44 254 GLU A N 1
ATOM 2062 C CA . GLU A 1 254 ? -8.827 -0.488 33.042 1.00 94.44 254 GLU A CA 1
ATOM 2063 C C . GLU A 1 254 ? -8.551 -1.244 31.736 1.00 94.44 254 GLU A C 1
ATOM 2065 O O . GLU A 1 254 ? -7.582 -0.980 31.024 1.00 94.44 254 GLU A O 1
ATOM 2070 N N . LYS A 1 255 ? -9.467 -2.138 31.368 1.00 94.81 255 LYS A N 1
ATOM 2071 C CA . LYS A 1 255 ? -9.397 -2.893 30.126 1.00 94.81 255 LYS A CA 1
ATOM 2072 C C . LYS A 1 255 ? -9.529 -2.021 28.878 1.00 94.81 255 LYS A C 1
ATOM 2074 O O . LYS A 1 255 ? -8.816 -2.279 27.909 1.00 94.81 255 LYS A O 1
ATOM 2079 N N . ILE A 1 256 ? -10.396 -1.004 28.897 1.00 95.56 256 ILE A N 1
ATOM 2080 C CA . ILE A 1 256 ? -10.505 -0.001 27.824 1.00 95.56 256 ILE A CA 1
ATOM 2081 C C . ILE A 1 256 ? -9.154 0.683 27.607 1.00 95.56 256 ILE A C 1
ATOM 2083 O O . ILE A 1 256 ? -8.678 0.718 26.476 1.00 95.56 256 ILE A O 1
ATOM 2087 N N . GLU A 1 257 ? -8.501 1.162 28.668 1.00 96.69 257 GLU A N 1
ATOM 2088 C CA . GLU A 1 257 ? -7.219 1.871 28.539 1.00 96.69 257 GLU A CA 1
ATOM 2089 C C . GLU A 1 257 ? -6.092 0.965 28.028 1.00 96.69 257 GLU A C 1
ATOM 2091 O O . GLU A 1 257 ? -5.339 1.345 27.123 1.00 96.69 257 GLU A O 1
ATOM 2096 N N . ASN A 1 258 ? -6.021 -0.267 28.539 1.00 96.69 258 ASN A N 1
ATOM 2097 C CA . ASN A 1 258 ? -5.033 -1.245 28.092 1.00 96.69 258 ASN A CA 1
ATOM 2098 C C . ASN A 1 258 ? -5.227 -1.585 26.606 1.00 96.69 258 ASN A C 1
ATOM 2100 O O . ASN A 1 258 ? -4.284 -1.495 25.821 1.00 96.69 258 ASN A O 1
ATOM 2104 N N . LYS A 1 259 ? -6.462 -1.897 26.185 1.00 96.75 259 LYS A N 1
ATOM 2105 C CA . LYS A 1 259 ? -6.766 -2.223 24.782 1.00 96.75 259 LYS A CA 1
ATOM 2106 C C . LYS A 1 259 ? -6.647 -1.029 23.844 1.00 96.75 259 LYS A C 1
ATOM 2108 O O . LYS A 1 259 ? -6.212 -1.214 22.709 1.00 96.75 259 LYS A O 1
ATOM 2113 N N . SER A 1 260 ? -6.967 0.176 24.307 1.00 97.06 260 SER A N 1
ATOM 2114 C CA . SER A 1 260 ? -6.746 1.409 23.549 1.00 97.06 260 SER A CA 1
ATOM 2115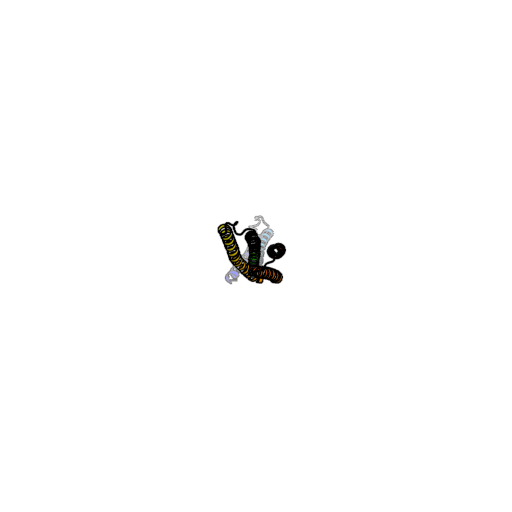 C C . SER A 1 260 ? -5.267 1.595 23.228 1.00 97.06 260 SER A C 1
ATOM 2117 O O . SER A 1 260 ? -4.930 1.939 22.097 1.00 97.06 260 SER A O 1
ATOM 2119 N N . THR A 1 261 ? -4.391 1.338 24.199 1.00 96.25 261 THR A N 1
ATOM 2120 C CA . THR A 1 261 ? -2.939 1.459 24.022 1.00 96.25 261 THR A CA 1
ATOM 2121 C C . THR A 1 261 ? -2.401 0.363 23.101 1.00 96.25 261 THR A C 1
ATOM 2123 O O . THR A 1 261 ? -1.758 0.668 22.100 1.00 96.25 261 THR A O 1
ATOM 2126 N N . GLU A 1 262 ? -2.742 -0.904 23.369 1.00 96.19 262 GLU A N 1
ATOM 2127 C CA . GLU A 1 262 ? -2.322 -2.048 22.543 1.00 96.19 262 GLU A CA 1
ATOM 2128 C C . GLU A 1 262 ? -2.720 -1.874 21.069 1.00 96.19 262 GLU A C 1
ATOM 2130 O O . GLU A 1 262 ? -1.922 -2.121 20.162 1.00 96.19 262 GLU A O 1
ATOM 2135 N N . LEU A 1 263 ? -3.953 -1.426 20.810 1.00 94.75 263 LEU A N 1
ATOM 2136 C CA . LEU A 1 263 ? -4.451 -1.272 19.447 1.00 94.75 263 LEU A CA 1
ATOM 2137 C C . LEU A 1 263 ? -3.831 -0.068 18.731 1.00 94.75 263 LEU A C 1
ATOM 2139 O O . LEU A 1 263 ? -3.611 -0.124 17.517 1.00 94.75 263 LEU A O 1
ATOM 2143 N N . HIS A 1 264 ? -3.521 1.002 19.464 1.00 94.88 264 HIS A N 1
ATOM 2144 C CA . HIS A 1 264 ? -2.779 2.136 18.925 1.00 94.88 264 HIS A CA 1
ATOM 2145 C C . HIS A 1 264 ? -1.370 1.712 18.486 1.00 94.88 264 HIS A C 1
ATOM 2147 O O . HIS A 1 264 ? -0.971 1.976 17.349 1.00 94.88 264 HIS A O 1
ATOM 2153 N N . ASP A 1 265 ? -0.657 0.966 19.332 1.00 95.81 265 ASP A N 1
ATOM 2154 C CA . ASP A 1 265 ? 0.674 0.438 19.018 1.00 95.81 265 ASP A CA 1
ATOM 2155 C C . ASP A 1 265 ? 0.642 -0.522 17.825 1.00 95.81 265 ASP A C 1
ATOM 2157 O O . ASP A 1 265 ? 1.467 -0.415 16.912 1.00 95.81 265 ASP A O 1
ATOM 2161 N N . SER A 1 266 ? -0.351 -1.413 17.775 1.00 95.62 266 SER A N 1
ATOM 2162 C CA . SER A 1 266 ? -0.545 -2.329 16.647 1.00 95.62 266 SER A CA 1
ATOM 2163 C C . SER A 1 266 ? -0.835 -1.576 15.339 1.00 95.62 266 SER A C 1
ATOM 2165 O O . SER A 1 266 ? -0.252 -1.877 14.291 1.00 95.62 266 SER A O 1
ATOM 2167 N N . THR A 1 267 ? -1.645 -0.512 15.400 1.00 95.56 267 THR A N 1
ATOM 2168 C CA . THR A 1 267 ? -1.925 0.353 14.242 1.00 95.56 267 THR A CA 1
ATOM 2169 C C . THR A 1 267 ? -0.665 1.074 13.760 1.00 95.56 267 THR A C 1
ATOM 2171 O O . THR A 1 267 ? -0.375 1.075 12.562 1.00 95.56 267 THR A O 1
ATOM 2174 N N . ASN A 1 268 ? 0.137 1.619 14.676 1.00 95.25 268 ASN A N 1
ATOM 2175 C CA . ASN A 1 268 ? 1.423 2.237 14.350 1.00 95.25 268 ASN A CA 1
ATOM 2176 C C . ASN A 1 268 ? 2.405 1.224 13.742 1.00 95.25 268 ASN A C 1
ATOM 2178 O O . ASN A 1 268 ? 3.111 1.534 12.780 1.00 95.25 268 ASN A O 1
ATOM 2182 N N . GLY A 1 269 ? 2.424 -0.012 14.247 1.00 96.19 269 GLY A N 1
ATOM 2183 C CA . GLY A 1 269 ? 3.186 -1.117 13.667 1.00 96.19 269 GLY A CA 1
ATOM 2184 C C . GLY A 1 269 ? 2.795 -1.396 12.212 1.00 96.19 269 GLY A C 1
ATOM 2185 O O . GLY A 1 269 ? 3.665 -1.460 11.336 1.00 96.19 269 GLY A O 1
ATOM 2186 N N . ALA A 1 270 ? 1.492 -1.491 11.936 1.00 96.50 270 ALA A N 1
ATOM 2187 C CA . ALA A 1 270 ? 0.956 -1.686 10.589 1.00 96.50 270 ALA A CA 1
ATOM 2188 C C . ALA A 1 270 ? 1.264 -0.502 9.651 1.00 96.50 270 ALA A C 1
ATOM 2190 O O . ALA A 1 270 ? 1.661 -0.711 8.499 1.00 96.50 270 ALA A O 1
ATOM 2191 N N . LEU A 1 271 ? 1.156 0.738 10.141 1.00 96.38 271 LEU A N 1
ATOM 2192 C CA . LEU A 1 271 ? 1.505 1.946 9.388 1.00 96.38 271 LEU A CA 1
ATOM 2193 C C . LEU A 1 271 ? 2.986 1.957 9.006 1.00 96.38 271 LEU A C 1
ATOM 2195 O O . LEU A 1 271 ? 3.319 2.130 7.834 1.00 96.38 271 LEU A O 1
ATOM 2199 N N . ASN A 1 272 ? 3.874 1.681 9.961 1.00 96.38 272 ASN A N 1
ATOM 2200 C CA . ASN A 1 272 ? 5.316 1.611 9.725 1.00 96.38 272 ASN A CA 1
ATOM 2201 C C . ASN A 1 272 ? 5.693 0.516 8.715 1.00 96.38 272 ASN A C 1
ATOM 2203 O O . ASN A 1 272 ? 6.652 0.659 7.954 1.00 96.38 272 ASN A O 1
ATOM 2207 N N . LEU A 1 273 ? 4.967 -0.605 8.695 1.00 95.62 273 LEU A N 1
ATOM 2208 C CA . LEU A 1 273 ? 5.142 -1.646 7.679 1.00 95.62 273 LEU A CA 1
ATOM 2209 C C . LEU A 1 273 ? 4.765 -1.136 6.284 1.00 95.62 273 LEU A C 1
ATOM 2211 O O . LEU A 1 273 ? 5.563 -1.274 5.353 1.00 95.62 273 LEU A O 1
ATOM 2215 N N . CYS A 1 274 ? 3.603 -0.495 6.148 1.00 94.81 274 CYS A N 1
ATOM 2216 C CA . CYS A 1 274 ? 3.148 0.056 4.872 1.00 94.81 274 CYS A CA 1
ATOM 2217 C C . CYS A 1 274 ? 4.065 1.186 4.382 1.00 94.81 274 CYS A C 1
ATOM 2219 O O . CYS A 1 274 ? 4.407 1.232 3.204 1.00 94.81 274 CYS A O 1
ATOM 2221 N N . GLN A 1 275 ? 4.537 2.061 5.270 1.00 95.69 275 GLN A N 1
ATOM 2222 C CA . GLN A 1 275 ? 5.487 3.124 4.925 1.00 95.69 275 GLN A CA 1
ATOM 2223 C C . GLN A 1 275 ? 6.824 2.559 4.439 1.00 95.69 275 GLN A C 1
ATOM 2225 O O . GLN A 1 275 ? 7.320 2.966 3.390 1.00 95.69 275 GLN A O 1
ATOM 2230 N N . ARG A 1 276 ? 7.383 1.560 5.137 1.00 96.06 276 ARG A N 1
ATOM 2231 C CA . ARG A 1 276 ? 8.604 0.875 4.680 1.00 96.06 276 ARG A CA 1
ATOM 2232 C C . ARG A 1 276 ? 8.407 0.215 3.320 1.00 96.06 276 ARG A C 1
ATOM 2234 O O . ARG A 1 276 ? 9.310 0.258 2.488 1.00 96.06 276 ARG A O 1
ATOM 2241 N N . ASN A 1 277 ? 7.244 -0.386 3.082 1.00 95.94 277 ASN A N 1
ATOM 2242 C CA . ASN A 1 277 ? 6.914 -0.962 1.785 1.00 95.94 277 ASN A CA 1
ATOM 2243 C C . ASN A 1 277 ? 6.844 0.110 0.687 1.00 95.94 277 ASN A C 1
ATOM 2245 O O . ASN A 1 277 ? 7.452 -0.075 -0.365 1.00 95.94 277 ASN A O 1
ATOM 2249 N N . LEU A 1 278 ? 6.221 1.264 0.960 1.00 95.31 278 LEU A N 1
ATOM 2250 C CA . LEU A 1 278 ? 6.204 2.404 0.038 1.00 95.31 278 LEU A CA 1
ATOM 2251 C C . LEU A 1 278 ? 7.618 2.849 -0.322 1.00 95.31 278 LEU A C 1
ATOM 2253 O O . LEU A 1 278 ? 7.948 2.959 -1.499 1.00 95.31 278 LEU A O 1
ATOM 2257 N N . SER A 1 279 ? 8.484 3.034 0.679 1.00 94.44 279 SER A N 1
ATOM 2258 C CA . SER A 1 279 ? 9.877 3.421 0.450 1.00 94.44 279 SER A CA 1
ATOM 2259 C C . SER A 1 279 ? 10.616 2.403 -0.418 1.00 94.44 279 SER A C 1
ATOM 2261 O O . SER A 1 279 ? 11.402 2.791 -1.277 1.00 94.44 279 SER A O 1
ATOM 2263 N N . ARG A 1 280 ? 10.351 1.099 -0.254 1.00 94.50 280 ARG A N 1
ATOM 2264 C CA . ARG A 1 280 ? 10.931 0.058 -1.120 1.00 94.50 280 ARG A CA 1
ATOM 2265 C C . ARG A 1 280 ? 10.440 0.170 -2.563 1.00 94.50 280 ARG A C 1
ATOM 2267 O O . ARG A 1 280 ? 11.254 0.043 -3.477 1.00 94.50 280 ARG A O 1
ATOM 2274 N N . ILE A 1 281 ? 9.150 0.423 -2.771 1.00 93.56 281 ILE A N 1
ATOM 2275 C CA . ILE A 1 281 ? 8.564 0.591 -4.109 1.00 93.56 281 ILE A CA 1
ATOM 2276 C C . ILE A 1 281 ? 9.157 1.835 -4.786 1.00 93.56 281 ILE A C 1
ATOM 2278 O O . ILE A 1 281 ? 9.662 1.747 -5.902 1.00 93.56 281 ILE A O 1
ATOM 2282 N N . VAL A 1 282 ? 9.206 2.963 -4.075 1.00 91.44 282 VAL A N 1
ATOM 2283 C CA . VAL A 1 282 ? 9.793 4.221 -4.563 1.00 91.44 282 VAL A CA 1
ATOM 2284 C C . VAL A 1 282 ? 11.278 4.056 -4.888 1.00 91.44 282 VAL A C 1
ATOM 2286 O O . VAL A 1 282 ? 11.727 4.460 -5.957 1.00 91.44 282 VAL A O 1
ATOM 2289 N N . ASN A 1 283 ? 12.051 3.400 -4.020 1.00 91.12 283 ASN A N 1
ATOM 2290 C CA . ASN A 1 283 ? 13.462 3.132 -4.296 1.00 91.12 283 ASN A CA 1
ATOM 2291 C C . ASN A 1 283 ? 13.648 2.241 -5.529 1.00 91.12 283 ASN A C 1
ATOM 2293 O O . ASN A 1 283 ? 14.609 2.442 -6.268 1.00 91.12 283 ASN A O 1
ATOM 2297 N N . THR A 1 284 ? 12.730 1.303 -5.783 1.00 88.06 284 THR A N 1
ATOM 2298 C CA . THR A 1 284 ? 12.734 0.486 -7.009 1.00 88.06 284 THR A CA 1
ATOM 2299 C C . THR A 1 284 ? 12.514 1.353 -8.250 1.00 88.06 284 THR A C 1
ATOM 2301 O O . THR A 1 284 ? 13.216 1.177 -9.242 1.00 88.06 284 THR A O 1
ATOM 2304 N N . LEU A 1 285 ? 11.617 2.343 -8.176 1.00 85.94 285 LEU A N 1
ATOM 2305 C CA . LEU A 1 285 ? 11.389 3.306 -9.257 1.00 85.94 285 LEU A CA 1
ATOM 2306 C C . LEU A 1 285 ? 12.627 4.174 -9.530 1.00 85.94 285 LEU A C 1
ATOM 2308 O O . LEU A 1 285 ? 12.989 4.386 -10.683 1.00 85.94 285 LEU A O 1
ATOM 2312 N N . ILE A 1 286 ? 13.287 4.659 -8.472 1.00 84.69 286 ILE A N 1
ATOM 2313 C CA . ILE A 1 286 ? 14.460 5.545 -8.573 1.00 84.69 286 ILE A CA 1
ATOM 2314 C C . ILE A 1 286 ? 15.704 4.780 -9.039 1.00 84.69 286 ILE A C 1
ATOM 2316 O O . ILE A 1 286 ? 16.489 5.300 -9.826 1.00 84.69 286 ILE A O 1
ATOM 2320 N N . SER A 1 287 ? 15.895 3.559 -8.532 1.00 79.62 287 SER A N 1
ATOM 2321 C CA . SER A 1 287 ? 17.070 2.723 -8.812 1.00 79.62 287 SER A CA 1
ATOM 2322 C C . SER A 1 287 ? 16.947 1.925 -10.107 1.00 79.62 287 SER A C 1
ATOM 2324 O O . SER A 1 287 ? 17.928 1.309 -10.523 1.00 79.62 287 SER A O 1
ATOM 2326 N N . SER A 1 288 ? 15.772 1.916 -10.748 1.00 70.88 288 SER A N 1
ATOM 2327 C CA . SER A 1 288 ? 15.633 1.392 -12.102 1.00 70.88 288 SER A CA 1
ATOM 2328 C C . SER A 1 288 ? 16.546 2.214 -13.017 1.00 70.88 288 SER A C 1
ATOM 2330 O O . SER A 1 288 ? 16.299 3.411 -13.175 1.00 70.88 288 SER A O 1
ATOM 2332 N N . PRO A 1 289 ? 17.613 1.620 -13.589 1.00 56.16 289 PRO A N 1
ATOM 2333 C CA . PRO A 1 289 ? 18.551 2.354 -14.424 1.00 56.16 289 PRO A CA 1
ATOM 2334 C C . PRO A 1 289 ? 17.772 2.971 -15.585 1.00 56.16 289 PRO A C 1
ATOM 2336 O O . PRO A 1 289 ? 17.060 2.271 -16.311 1.00 56.16 289 PRO A O 1
ATOM 2339 N N . TYR A 1 290 ? 17.836 4.299 -15.666 1.00 52.09 290 TYR A N 1
ATOM 2340 C CA . TYR A 1 290 ? 17.209 5.086 -16.719 1.00 52.09 290 TYR A CA 1
ATOM 2341 C C . TYR A 1 290 ? 17.761 4.725 -18.089 1.00 52.09 290 TYR A C 1
ATOM 2343 O O . TYR A 1 290 ? 18.989 4.513 -18.199 1.00 52.09 290 TYR A O 1
#

Radius of gyration: 60.28 Å; Cα contacts (8 Å, |Δi|>4): 118; chains: 1; bounding box: 116×44×166 Å

Secondary structure (DSSP, 8-state):
--HHHHHHHHHHHHHHHHHHHHHHHHTTSGGGTTSSS-HHHHHHHHHHHHHHHHHHHHHHHHHHHHHHHHHHHHHHHHHHHHHHHHHHHHHHHHHHHHHHHHHHHHHHHHHHHHHHHHHHHHHHHHHHHHHHHHHHHHHHHHHHHHHHHHHHHHHHHHHHHHHHHHHH-TT---HHHHHHHHHHHHHHHHHHHHHHHHHHHHHHHHHHHHHHHHTT-TTTHHHHHHHHHHHHHHHHHHHHHHT-SS--HHHHHHHHHHHHHHHHHHHHHHHHHHHHHHHHHHHHHHHS--

Sequence (290 aa):
MDKKVLGTIFTTALVLFTLPAILSIVMTIDIFGKALGSADGWLSYWGGYLGAIVGLAAIAVTTQFQINSQYKLHKEQLAAQDRSMIKTHESQKSIQMYSIEESSRMNDKKERDRIYTNFLMDKNEALIEILIELNFLNTEHFNLLRDYVDYESIRIGEFKNNFLSEAIDPKVMNDQEAKNKMQELDMKIEDIKEKETEIRMKISGASAKLKSKSMYFSNLELEINNYRREISAVLEEFHNHIKKKDIDLKNFREKIENKSTELHDSTNGALNLCQRNLSRIVNTLISSPY

Nearest PDB structures (foldseek):
  3ja6-assembly1_I  TM=3.366E-01  e=4.003E+00  Escherichia coli
  3zx6-assembly1_B  TM=3.375E-01  e=4.905E+00  Archaeoglobus fulgidus DSM 4304
  5nnv-assembly4_D  TM=4.047E-01  e=9.991E+00  Bacillus subtilis subsp. subtilis str. 168

Foldseek 3Di:
DDPVVVVVVVVVVVCLVVVLVVVLVVCPDVVNVPPPDDSVRSVVVSVVVVVVVVVVVVVVVVVVVVVVVVVVVVVVVVVVVVVVVVVVVVVVVVVVVVVVVVVVVVVVVLVVLVVVLVVLLVLLVLLLVLLVVLLVLLVVLLVLLVVLLVLVVVLVVLVVVVVVVCVVDVVDDPVVVSVVVNVVSVVSNVVSLVVLVVSLVVSVVSLVVSQVSCVVPPPLNVLSVVLSVLSVVVSVVSNVQSPDPDHPSVVSNVVSVVSSVVNSVSSVVSSVVSVVVSVVSVVCSVPPDD

Mean predicted aligned error: 14.4 Å

pLDDT: mean 85.36, std 12.52, range [52.09, 98.12]

Solvent-accessible surface area (backbone atoms only — not comparable to full-atom values): 15810 Å² total; per-residue (Å²): 134,58,72,65,60,55,50,52,51,51,53,53,50,50,50,67,58,48,50,58,56,53,50,56,58,58,58,73,41,77,91,44,74,80,57,95,68,56,73,66,57,53,53,50,51,51,51,51,51,52,50,48,53,54,49,51,52,52,50,53,53,53,50,51,53,50,52,54,52,49,51,53,52,50,52,52,49,50,55,50,48,52,54,50,50,53,52,50,51,53,52,50,50,53,51,51,50,52,51,51,51,50,49,50,54,51,49,54,50,52,51,51,53,50,53,52,50,51,54,51,48,56,42,42,51,52,43,45,53,41,50,50,52,44,53,52,50,49,51,52,48,53,50,50,53,50,52,46,48,54,50,51,52,49,51,53,49,52,53,51,51,52,56,52,39,54,76,73,40,84,84,71,65,69,65,66,58,58,50,51,53,51,52,53,47,51,52,52,50,49,53,46,54,54,50,48,54,52,48,54,51,51,47,51,52,44,48,52,51,42,52,66,47,32,70,83,34,79,93,47,36,64,63,54,49,49,52,49,49,51,54,52,50,52,52,53,54,52,53,58,48,72,70,44,93,81,68,64,56,68,63,50,51,54,49,50,55,52,52,54,50,54,50,50,52,50,48,52,53,53,45,53,51,40,51,54,49,44,52,52,52,51,48,51,64,70,68,48,84,127